Protein AF-A0A661JM48-F1 (afdb_monomer_lite)

Foldseek 3Di:
DPPPPPVVVVVVVVVVLVVVVVVLVVVCVVPPDDPVVNVVVVVVLLVVLVVVQLVQKDKDWDDDPWKIKIKIKTFAASQFKKWWLQQQWDADPVRDTDRDSQDWAWDDDPQEIETERAQDDQDPPDDDPDGRGGWTQIAGNRGMDIDMYMATFVGEHDHPRVQVVVCVVPPQWDKGQADKDWHQKYKYKIKMAGQDPQKDWDQPDPVRRRTTDIPPVVVSVVRIDIRMDMGGDPDITIYRYIDTDHDD

Secondary structure (DSSP, 8-state):
---SSHHHHHHHHHHHHHHHHHHHHHHHHH-TT-HHHHHHHHHHHHHHHHHHHHHTEEEEEEE-SSEEEEEEEEE--SSSEEEEEEE--EE-TTS-EE--TT--EEEEETTEEEEEES-PPPPTT---SS----EEEEE-TT-EEEEEEEEESSEEP--HHHHHHHHHHSTT-EEEEEEEEEEEEEEEEEEEEEE-TT-EEEES-SS-TT-EEEESHHHHHHH-EEEEEEEEEEEEEEEEEEEEE---

pLDDT: mean 88.27, std 15.9, range [45.22, 98.69]

Structure (mmCIF, N/CA/C/O backbone):
data_AF-A0A661JM48-F1
#
_entry.id   AF-A0A661JM48-F1
#
loop_
_atom_site.group_PDB
_atom_site.id
_atom_site.type_symbol
_atom_site.label_atom_id
_atom_site.label_alt_id
_atom_site.label_comp_id
_atom_site.label_asym_id
_atom_site.label_entity_id
_atom_site.label_seq_id
_atom_site.pdbx_PDB_ins_code
_atom_site.Cartn_x
_atom_site.Cartn_y
_atom_site.Cartn_z
_atom_site.occupancy
_atom_site.B_iso_or_equiv
_atom_site.auth_seq_id
_atom_site.auth_comp_id
_atom_site.auth_asym_id
_atom_site.auth_atom_id
_atom_site.pdbx_PDB_model_num
ATOM 1 N N . MET A 1 1 ? -18.950 36.099 16.124 1.00 46.19 1 MET A N 1
ATOM 2 C CA . MET A 1 1 ? -19.598 35.109 17.016 1.00 46.19 1 MET A CA 1
ATOM 3 C C . MET A 1 1 ? -20.415 34.142 16.162 1.00 46.19 1 MET A C 1
ATOM 5 O O . MET A 1 1 ? -21.506 34.500 15.761 1.00 46.19 1 MET A O 1
ATOM 9 N N . GLN A 1 2 ? -19.876 32.967 15.810 1.00 47.22 2 GLN A N 1
ATOM 10 C CA . GLN A 1 2 ? -20.584 31.930 15.028 1.00 47.22 2 GLN A CA 1
ATOM 11 C C . GLN A 1 2 ? -19.907 30.551 15.233 1.00 47.22 2 GLN A C 1
ATOM 13 O O . GLN A 1 2 ? -19.456 29.906 14.300 1.00 47.22 2 GLN A O 1
ATOM 18 N N . LYS A 1 3 ? -19.751 30.113 16.493 1.00 46.97 3 LYS A N 1
ATOM 19 C CA . LYS A 1 3 ? -19.161 28.796 16.851 1.00 46.97 3 LYS A CA 1
ATOM 20 C C . LYS A 1 3 ? -20.134 27.864 17.602 1.00 46.97 3 LYS A C 1
ATOM 22 O O . LYS A 1 3 ? -19.709 26.880 18.195 1.00 46.97 3 LYS A O 1
ATOM 27 N N . GLY A 1 4 ? -21.434 28.177 17.611 1.00 47.72 4 GLY A N 1
ATOM 28 C CA . GLY A 1 4 ? -22.423 27.503 18.469 1.00 47.72 4 GLY A CA 1
ATOM 29 C C . GLY A 1 4 ? -23.236 26.370 17.829 1.00 47.72 4 GLY A C 1
ATOM 30 O O . GLY A 1 4 ? -23.763 25.533 18.552 1.00 47.72 4 GLY A O 1
ATOM 31 N N . THR A 1 5 ? -23.350 26.307 16.501 1.00 48.69 5 THR A N 1
ATOM 32 C CA . THR A 1 5 ? -24.332 25.431 15.827 1.00 48.69 5 THR A CA 1
ATOM 33 C C . THR A 1 5 ? -23.763 24.091 15.351 1.00 48.69 5 THR A C 1
ATOM 35 O O . THR A 1 5 ? -24.488 23.101 15.298 1.00 48.69 5 THR A O 1
ATOM 38 N N . GLU A 1 6 ? -22.459 24.009 15.093 1.00 45.22 6 GLU A N 1
ATOM 39 C CA . GLU A 1 6 ? -21.832 22.815 14.505 1.00 45.22 6 GLU A CA 1
ATOM 40 C C . GLU A 1 6 ? -21.700 21.644 15.502 1.00 45.22 6 GLU A C 1
ATOM 42 O O . GLU A 1 6 ? -21.885 20.481 15.143 1.00 45.22 6 GLU A O 1
ATOM 47 N N . LYS A 1 7 ? -21.502 21.938 16.798 1.00 49.88 7 LYS A N 1
ATOM 48 C CA . LYS A 1 7 ? -21.455 20.909 17.857 1.00 49.88 7 LYS A CA 1
ATOM 49 C C . LYS A 1 7 ? -22.802 20.218 18.097 1.00 49.88 7 LYS A C 1
ATOM 51 O O . LYS A 1 7 ? -22.819 19.082 18.566 1.00 49.88 7 LYS A O 1
ATOM 56 N N . SER A 1 8 ? -23.917 20.877 17.777 1.00 49.72 8 SER A N 1
ATOM 57 C CA . SER A 1 8 ? -25.257 20.317 17.980 1.00 49.72 8 SER A CA 1
ATOM 58 C C . SER A 1 8 ? -25.577 19.254 16.923 1.00 49.72 8 SER A C 1
ATOM 60 O O . SER A 1 8 ? -25.977 18.144 17.265 1.00 49.72 8 SER A O 1
ATOM 62 N N . ALA A 1 9 ? -25.282 19.526 15.647 1.00 46.88 9 ALA A N 1
ATOM 63 C CA . ALA A 1 9 ? -25.556 18.596 14.549 1.00 46.88 9 ALA A CA 1
ATOM 64 C C . ALA A 1 9 ? -24.776 17.271 14.668 1.00 46.88 9 ALA A C 1
ATOM 66 O O . ALA A 1 9 ? -25.332 16.201 14.428 1.00 46.88 9 ALA A O 1
ATOM 67 N N . ILE A 1 10 ? -23.514 17.320 15.115 1.00 49.59 10 ILE A N 1
ATOM 68 C CA . ILE A 1 10 ? -22.693 16.116 15.335 1.00 49.59 10 ILE A CA 1
ATOM 69 C C . ILE A 1 10 ? -23.248 15.267 16.490 1.00 49.59 10 ILE A C 1
ATOM 71 O O . ILE A 1 10 ? -23.229 14.038 16.415 1.00 49.59 10 ILE A O 1
ATOM 75 N N . ARG A 1 11 ? -23.787 15.901 17.541 1.00 48.25 11 ARG A N 1
ATOM 76 C CA . ARG A 1 11 ? -24.400 15.192 18.673 1.00 48.25 11 ARG A CA 1
ATOM 77 C C . ARG A 1 11 ? -25.683 14.468 18.256 1.00 48.25 11 ARG A C 1
ATOM 79 O O . ARG A 1 11 ? -25.804 13.277 18.525 1.00 48.25 11 ARG A O 1
ATOM 86 N N . TYR A 1 12 ? -26.563 15.142 17.512 1.00 47.75 12 TYR A N 1
ATOM 87 C CA . TYR A 1 12 ? -27.780 14.527 16.965 1.00 47.75 12 TYR A CA 1
ATOM 88 C C . TYR A 1 12 ? -27.470 13.377 15.999 1.00 47.75 12 TYR A C 1
ATOM 90 O O . TYR A 1 12 ? -28.167 12.363 15.994 1.00 47.75 12 TYR A O 1
ATOM 98 N N . PHE A 1 13 ? -26.395 13.483 15.214 1.00 50.62 13 PHE A N 1
ATOM 99 C CA . PHE A 1 13 ? -25.986 12.410 14.309 1.00 50.62 13 PHE A CA 1
ATOM 100 C C . PHE A 1 13 ? -25.447 11.180 15.064 1.00 50.62 13 PHE A C 1
ATOM 102 O O . PHE A 1 13 ? -25.814 10.054 14.726 1.00 50.62 13 PHE A O 1
ATOM 109 N N . LYS A 1 14 ? -24.658 11.377 16.135 1.00 47.09 14 LYS A N 1
ATOM 110 C CA . LYS A 1 14 ? -24.204 10.283 17.018 1.00 47.09 14 LYS A CA 1
ATOM 111 C C . LYS A 1 14 ? -25.365 9.591 17.736 1.00 47.09 14 LYS A C 1
ATOM 113 O O . LYS A 1 14 ? -25.374 8.364 17.824 1.00 47.09 14 LYS A O 1
ATOM 118 N N . GLU A 1 15 ? -26.355 10.348 18.205 1.00 50.53 15 GLU A N 1
ATOM 119 C CA . GLU A 1 15 ? -27.554 9.787 18.846 1.00 50.53 15 GLU A CA 1
ATOM 120 C C . GLU A 1 15 ? -28.429 9.025 17.843 1.00 50.53 15 GLU A C 1
ATOM 122 O O . GLU A 1 15 ? -28.883 7.925 18.142 1.00 50.53 15 GLU A O 1
ATOM 127 N N . THR A 1 16 ? -28.579 9.527 16.614 1.00 54.00 16 THR A N 1
ATOM 128 C CA . THR A 1 16 ? -29.364 8.844 15.572 1.00 54.00 16 THR A CA 1
ATOM 129 C C . THR A 1 16 ? -28.700 7.540 15.129 1.00 54.00 16 THR A C 1
ATOM 131 O O . THR A 1 16 ? -29.375 6.521 15.004 1.00 54.00 16 THR A O 1
ATOM 134 N N . ILE A 1 17 ? -27.373 7.525 14.946 1.00 56.09 17 ILE A N 1
ATOM 135 C CA . ILE A 1 17 ? -26.640 6.287 14.641 1.00 56.09 17 ILE A CA 1
ATOM 136 C C . ILE A 1 17 ? -26.732 5.311 15.812 1.00 56.09 17 ILE A C 1
ATOM 138 O O . ILE A 1 17 ? -26.989 4.133 15.582 1.00 56.09 17 ILE A O 1
ATOM 142 N N . SER A 1 18 ? -26.602 5.785 17.053 1.00 55.62 18 SER A N 1
ATOM 143 C CA . SER A 1 18 ? -26.737 4.926 18.235 1.00 55.62 18 SER A CA 1
ATOM 144 C C . SER A 1 18 ? -28.131 4.303 18.317 1.00 55.62 18 SER A C 1
ATOM 146 O O . SER A 1 18 ? -28.240 3.104 18.542 1.00 55.62 18 SER A O 1
ATOM 148 N N . ILE A 1 19 ? -29.195 5.067 18.047 1.00 56.38 19 ILE A N 1
ATOM 149 C CA . ILE A 1 19 ? -30.574 4.556 18.018 1.00 56.38 19 ILE A CA 1
ATOM 150 C C . ILE A 1 19 ? -30.753 3.525 16.903 1.00 56.38 19 ILE A C 1
ATOM 152 O O . ILE A 1 19 ? -31.357 2.482 17.133 1.00 56.38 19 ILE A O 1
ATOM 156 N N . VAL A 1 20 ? -30.193 3.763 15.715 1.00 58.03 20 VAL A N 1
ATOM 157 C CA . VAL A 1 20 ? -30.259 2.803 14.604 1.00 58.03 20 VAL A CA 1
ATOM 158 C C . VAL A 1 20 ? -29.495 1.521 14.949 1.00 58.03 20 VAL A C 1
ATOM 160 O O . VAL A 1 20 ? -30.024 0.429 14.760 1.00 58.03 20 VAL A O 1
ATOM 163 N N . VAL A 1 21 ? -28.292 1.624 15.517 1.00 59.47 21 VAL A N 1
ATOM 164 C CA . VAL A 1 21 ? -27.481 0.467 15.931 1.00 59.47 21 VAL A CA 1
ATOM 165 C C . VAL A 1 21 ? -28.169 -0.321 17.049 1.00 59.47 21 VAL A C 1
ATOM 167 O O . VAL A 1 21 ? -28.250 -1.544 16.959 1.00 59.47 21 VAL A O 1
ATOM 170 N N . ILE A 1 22 ? -28.743 0.356 18.049 1.00 62.22 22 ILE A N 1
ATOM 171 C CA . ILE A 1 22 ? -29.513 -0.276 19.133 1.00 62.22 22 ILE A CA 1
ATOM 172 C C . ILE A 1 22 ? -30.772 -0.954 18.578 1.00 62.22 22 ILE A C 1
ATOM 174 O O . ILE A 1 22 ? -31.073 -2.082 18.960 1.00 62.22 22 ILE A O 1
ATOM 178 N N . PHE A 1 23 ? -31.482 -0.325 17.639 1.00 61.31 23 PHE A N 1
ATOM 179 C CA . PHE A 1 23 ? -32.681 -0.899 17.021 1.00 61.31 23 PHE A CA 1
ATOM 180 C C . PHE A 1 23 ? -32.359 -2.155 16.197 1.00 61.31 23 PHE A C 1
ATOM 182 O O . PHE A 1 23 ? -33.084 -3.146 16.264 1.00 61.31 23 PHE A O 1
ATOM 189 N N . PHE A 1 24 ? -31.235 -2.166 15.474 1.00 59.22 24 PHE A N 1
ATOM 190 C CA . PHE A 1 24 ? -30.779 -3.354 14.747 1.00 59.22 24 PHE A CA 1
ATOM 191 C C . PHE A 1 24 ? -30.234 -4.450 15.672 1.00 59.22 24 PHE A C 1
ATOM 193 O O . PHE A 1 24 ? -30.490 -5.622 15.408 1.00 59.22 24 PHE A O 1
ATOM 200 N N . ALA A 1 25 ? -29.553 -4.103 16.767 1.00 57.94 25 ALA A N 1
ATOM 201 C CA . ALA A 1 25 ? -29.131 -5.068 17.786 1.00 57.94 25 ALA A CA 1
ATOM 202 C C . ALA A 1 25 ? -30.336 -5.702 18.507 1.00 57.94 25 ALA A C 1
ATOM 204 O O . ALA A 1 25 ? -30.349 -6.906 18.759 1.00 57.94 25 ALA A O 1
ATOM 205 N N . PHE A 1 26 ? -31.384 -4.916 18.769 1.00 60.22 26 PHE A N 1
ATOM 206 C CA . PHE A 1 26 ? -32.649 -5.408 19.312 1.00 60.22 26 PHE A CA 1
ATOM 207 C C . PHE A 1 26 ? -33.349 -6.358 18.331 1.00 60.22 26 PHE A C 1
ATOM 209 O O . PHE A 1 26 ? -33.726 -7.463 18.711 1.00 60.22 26 PHE A O 1
ATOM 216 N N . LEU A 1 27 ? -33.440 -5.993 17.048 1.00 54.47 27 LEU A N 1
ATOM 217 C CA . LEU A 1 27 ? -33.990 -6.873 16.008 1.00 54.47 27 LEU A CA 1
ATOM 218 C C . LEU A 1 27 ? -33.169 -8.159 15.814 1.00 54.47 27 LEU A C 1
ATOM 220 O O . LEU A 1 27 ? -33.747 -9.207 15.527 1.00 54.47 27 LEU A O 1
ATOM 224 N N . ALA A 1 28 ? -31.849 -8.102 16.005 1.00 51.56 28 ALA A N 1
ATOM 225 C CA . ALA A 1 28 ? -30.969 -9.265 15.926 1.00 51.56 28 ALA A CA 1
ATOM 226 C C . ALA A 1 28 ? -31.233 -10.290 17.038 1.00 51.56 28 ALA A C 1
ATOM 228 O O . ALA A 1 28 ? -31.133 -11.492 16.803 1.00 51.56 28 ALA A O 1
ATOM 229 N N . ASN A 1 29 ? -31.630 -9.825 18.224 1.00 55.34 29 ASN A N 1
ATOM 230 C CA . ASN A 1 29 ? -31.960 -10.694 19.353 1.00 55.34 29 ASN A CA 1
ATOM 231 C C . ASN A 1 29 ? -33.344 -11.360 19.208 1.00 55.34 29 ASN A C 1
ATOM 233 O O . ASN A 1 29 ? -33.602 -12.399 19.807 1.00 55.34 29 ASN A O 1
ATOM 237 N N . VAL A 1 30 ? -34.233 -10.779 18.393 1.00 56.22 30 VAL A N 1
ATOM 238 C CA . VAL A 1 30 ? -35.609 -11.266 18.188 1.00 56.22 30 VAL A CA 1
ATOM 239 C C . VAL A 1 30 ? -35.706 -12.304 17.055 1.00 56.22 30 VAL A C 1
ATOM 241 O O . VAL A 1 30 ? -36.648 -13.088 17.030 1.00 56.22 30 VAL A O 1
ATOM 244 N N . ASN A 1 31 ? -34.728 -12.374 16.141 1.00 49.09 31 ASN A N 1
ATOM 245 C CA . ASN A 1 31 ? -34.788 -13.214 14.934 1.00 49.09 31 ASN A CA 1
ATOM 246 C C . ASN A 1 31 ? -33.565 -14.141 14.769 1.00 49.09 31 ASN A C 1
ATOM 248 O O . ASN A 1 31 ? -32.871 -14.120 13.751 1.00 49.09 31 ASN A O 1
ATOM 252 N N . ALA A 1 32 ? -33.331 -15.028 15.738 1.00 50.91 32 ALA A N 1
ATOM 253 C CA . ALA A 1 32 ? -32.248 -16.023 15.696 1.00 50.91 32 ALA A CA 1
ATOM 254 C C . ALA A 1 32 ? -32.397 -17.119 14.602 1.00 50.91 32 ALA A C 1
ATOM 256 O O . ALA A 1 32 ? -31.588 -18.040 14.544 1.00 50.91 32 ALA A O 1
ATOM 257 N N . GLY A 1 33 ? -33.409 -17.042 13.724 1.00 53.03 33 GLY A N 1
ATOM 258 C CA . GLY A 1 33 ? -33.743 -18.092 12.749 1.00 53.03 33 GLY A CA 1
ATOM 259 C C . GLY A 1 33 ? -33.310 -17.867 11.292 1.00 53.03 33 GLY A C 1
ATOM 260 O O . GLY A 1 33 ? -33.488 -18.771 10.482 1.00 53.03 33 GLY A O 1
ATOM 261 N N . SER A 1 34 ? -32.756 -16.706 10.908 1.00 55.28 34 SER A N 1
ATOM 262 C CA . SER A 1 34 ? -32.404 -16.437 9.494 1.00 55.28 34 SER A CA 1
ATOM 263 C C . SER A 1 34 ? -31.037 -15.761 9.326 1.00 55.28 34 SER A C 1
ATOM 265 O O . SER A 1 34 ? -30.930 -14.543 9.180 1.00 55.28 34 SER A O 1
ATOM 267 N N . GLY A 1 35 ? -29.963 -16.557 9.338 1.00 60.22 35 GLY A N 1
ATOM 268 C CA . GLY A 1 35 ? -28.581 -16.056 9.244 1.00 60.22 35 GLY A CA 1
ATOM 269 C C . GLY A 1 35 ? -28.278 -15.228 7.984 1.00 60.22 35 GLY A C 1
ATOM 270 O O . GLY A 1 35 ? -27.481 -14.298 8.027 1.00 60.22 35 GLY A O 1
ATOM 271 N N . THR A 1 36 ? -28.976 -15.469 6.871 1.00 70.94 36 THR A N 1
ATOM 272 C CA . THR A 1 36 ? -28.684 -14.819 5.579 1.00 70.94 36 THR A CA 1
ATOM 273 C C . THR A 1 36 ? -29.145 -13.361 5.482 1.00 70.94 36 THR A C 1
ATOM 275 O O . THR A 1 36 ? -28.500 -12.553 4.809 1.00 70.94 36 THR A O 1
ATOM 278 N N . LEU A 1 37 ? -30.243 -12.986 6.147 1.00 68.94 37 LEU A N 1
ATOM 279 C CA . LEU A 1 37 ? -30.748 -11.608 6.116 1.00 68.94 37 LEU A CA 1
ATOM 280 C C . LEU A 1 37 ? -29.948 -10.701 7.063 1.00 68.94 37 LEU A C 1
ATOM 282 O O . LEU A 1 37 ? -29.672 -9.542 6.743 1.00 68.94 37 LEU A O 1
ATOM 286 N N . MET A 1 38 ? -29.536 -11.250 8.207 1.00 66.94 38 MET A N 1
ATOM 287 C CA . MET A 1 38 ? -28.796 -10.525 9.236 1.00 66.94 38 MET A CA 1
ATOM 288 C C . MET A 1 38 ? -27.384 -10.155 8.772 1.00 66.94 38 MET A C 1
ATOM 290 O O . MET A 1 38 ? -26.989 -8.992 8.880 1.00 66.94 38 MET A O 1
ATOM 294 N N . ASP A 1 39 ? -26.677 -11.090 8.134 1.00 73.19 39 ASP A N 1
ATOM 295 C CA . ASP A 1 39 ? -25.354 -10.836 7.553 1.00 73.19 39 ASP A CA 1
ATOM 296 C C . ASP A 1 39 ? -25.387 -9.723 6.500 1.00 73.19 39 ASP A C 1
ATOM 298 O O . ASP A 1 39 ? -24.498 -8.867 6.444 1.00 73.19 39 ASP A O 1
ATOM 302 N N . LYS A 1 40 ? -26.454 -9.666 5.692 1.00 73.62 40 LYS A N 1
ATOM 303 C CA . LYS A 1 40 ? -26.633 -8.621 4.677 1.00 73.62 40 LYS A CA 1
ATOM 304 C C . LYS A 1 40 ? -26.795 -7.234 5.305 1.00 73.62 40 LYS A C 1
ATOM 306 O O . LYS A 1 40 ? -26.224 -6.265 4.797 1.00 73.62 40 LYS A O 1
ATOM 311 N N . HIS A 1 41 ? -27.545 -7.120 6.402 1.00 73.62 41 HIS A N 1
ATOM 312 C CA . HIS A 1 41 ? -27.718 -5.853 7.117 1.00 73.62 41 HIS A CA 1
ATOM 313 C C . HIS A 1 41 ? -26.442 -5.417 7.840 1.00 73.62 41 HIS A C 1
ATOM 315 O O . HIS A 1 41 ? -26.042 -4.262 7.691 1.00 73.62 41 HIS A O 1
ATOM 321 N N . ILE A 1 42 ? -25.749 -6.335 8.520 1.00 72.75 42 ILE A N 1
ATOM 322 C CA . ILE A 1 42 ? -24.455 -6.054 9.163 1.00 72.75 42 ILE A CA 1
ATOM 323 C C . ILE A 1 42 ? -23.442 -5.565 8.123 1.00 72.75 42 ILE A C 1
ATOM 325 O O . ILE A 1 42 ? -22.792 -4.537 8.322 1.00 72.75 42 ILE A O 1
ATOM 329 N N . LYS A 1 43 ? -23.356 -6.233 6.966 1.00 74.50 43 LYS A N 1
ATOM 330 C CA . LYS A 1 43 ? -22.484 -5.817 5.858 1.00 74.50 43 LYS A CA 1
ATOM 331 C C . LYS A 1 43 ? -22.836 -4.418 5.342 1.00 74.50 43 LYS A C 1
ATOM 333 O O . LYS A 1 43 ? -21.937 -3.628 5.059 1.00 74.50 43 LYS A O 1
ATOM 338 N N . ARG A 1 44 ? -24.128 -4.080 5.256 1.00 75.69 44 ARG A N 1
ATOM 339 C CA . ARG A 1 44 ? -24.595 -2.751 4.824 1.00 75.69 44 ARG A CA 1
ATOM 340 C C . ARG A 1 44 ? -24.247 -1.652 5.831 1.00 75.69 44 ARG A C 1
ATOM 342 O O . ARG A 1 44 ? -23.790 -0.592 5.410 1.00 75.69 44 ARG A O 1
ATOM 349 N N . ILE A 1 45 ? -24.434 -1.898 7.129 1.00 73.62 45 ILE A N 1
ATOM 350 C CA . ILE A 1 45 ? -24.093 -0.944 8.199 1.00 73.62 45 ILE A CA 1
ATOM 351 C C . ILE A 1 45 ? -22.581 -0.719 8.242 1.00 73.62 45 ILE A C 1
ATOM 353 O O . ILE A 1 45 ? -22.140 0.427 8.201 1.00 73.62 45 ILE A O 1
ATOM 357 N N . ARG A 1 46 ? -21.780 -1.792 8.207 1.00 71.31 46 ARG A N 1
ATOM 358 C CA . ARG A 1 46 ? -20.313 -1.693 8.108 1.00 71.31 46 ARG A CA 1
ATOM 359 C C . ARG A 1 46 ? -19.884 -0.882 6.886 1.00 71.31 46 ARG A C 1
ATOM 361 O O . ARG A 1 46 ? -19.051 0.008 7.003 1.00 71.31 46 ARG A O 1
ATOM 368 N N . GLY A 1 47 ? -20.512 -1.115 5.734 1.00 73.56 47 GLY A N 1
ATOM 369 C CA . GLY A 1 47 ? -20.264 -0.322 4.529 1.00 73.56 47 GLY A CA 1
ATOM 370 C C . GLY A 1 47 ? -20.566 1.173 4.700 1.00 73.56 47 GLY A C 1
ATOM 371 O O . GLY A 1 47 ? -19.856 2.001 4.140 1.00 73.56 47 GLY A O 1
ATOM 372 N N . LEU A 1 48 ? -21.588 1.544 5.480 1.00 75.06 48 LEU A N 1
ATOM 373 C CA . LEU A 1 48 ? -21.897 2.948 5.781 1.00 75.06 48 LEU A CA 1
ATOM 374 C C . LEU A 1 48 ? -20.882 3.574 6.742 1.00 75.06 48 LEU A C 1
ATOM 376 O O . LEU A 1 48 ? -20.465 4.705 6.510 1.00 75.06 48 LEU A O 1
ATOM 380 N N . ILE A 1 49 ? -20.461 2.844 7.776 1.00 73.75 49 ILE A N 1
ATOM 381 C CA . ILE A 1 49 ? -19.441 3.302 8.731 1.00 73.75 49 ILE A CA 1
ATOM 382 C C . ILE A 1 49 ? -18.114 3.550 8.007 1.00 73.75 49 ILE A C 1
ATOM 384 O O . ILE A 1 49 ? -17.493 4.595 8.181 1.00 73.75 49 ILE A O 1
ATOM 388 N N . MET A 1 50 ? -17.716 2.659 7.100 1.00 77.62 50 MET A N 1
ATOM 389 C CA . MET A 1 50 ? -16.458 2.822 6.365 1.00 77.62 50 MET A CA 1
ATOM 390 C C . MET A 1 50 ? -16.484 3.976 5.355 1.00 77.62 50 MET A C 1
ATOM 392 O O . MET A 1 50 ? -15.449 4.593 5.109 1.00 77.62 50 MET A O 1
ATOM 396 N N . LYS A 1 51 ? -17.663 4.363 4.848 1.00 77.75 51 LYS A N 1
ATOM 397 C CA . LYS A 1 51 ? -17.817 5.603 4.066 1.00 77.75 51 LYS A CA 1
ATOM 398 C C . LYS A 1 51 ? -17.533 6.866 4.882 1.00 77.75 51 LYS A C 1
ATOM 400 O O . LYS A 1 51 ? -17.246 7.904 4.290 1.00 77.75 51 LYS A O 1
ATOM 405 N N . ILE A 1 52 ? -17.637 6.816 6.213 1.00 75.44 52 ILE A N 1
ATOM 406 C CA . ILE A 1 52 ? -17.244 7.940 7.075 1.00 75.44 52 ILE A CA 1
ATOM 407 C C . ILE A 1 52 ? -15.722 8.092 7.034 1.00 75.44 52 ILE A C 1
ATOM 409 O O . ILE A 1 52 ? -15.241 9.187 6.762 1.00 75.44 52 ILE A O 1
ATOM 413 N N . VAL A 1 53 ? -14.979 6.989 7.181 1.00 76.06 53 VAL A N 1
ATOM 414 C CA . VAL A 1 53 ? -13.507 6.992 7.087 1.00 76.06 53 VAL A CA 1
ATOM 415 C C . VAL A 1 53 ? -13.036 7.494 5.725 1.00 76.06 53 VAL A C 1
ATOM 417 O O . VAL A 1 53 ? -12.095 8.272 5.646 1.00 76.06 53 VAL A O 1
ATOM 420 N N . GLU A 1 54 ? -13.716 7.111 4.643 1.00 80.00 54 GLU A N 1
ATOM 421 C CA . GLU A 1 54 ? -13.390 7.582 3.292 1.00 80.00 54 GLU A CA 1
ATOM 422 C C . GLU A 1 54 ? -13.535 9.105 3.131 1.00 80.00 54 GLU A C 1
ATOM 424 O O . GLU A 1 54 ? -12.736 9.737 2.436 1.00 80.00 54 GLU A O 1
ATOM 429 N N . LYS A 1 55 ? -14.526 9.715 3.792 1.00 81.06 55 LYS A N 1
ATOM 430 C CA . LYS A 1 55 ? -14.692 11.178 3.809 1.00 81.06 55 LYS A CA 1
ATOM 431 C C . LYS A 1 55 ? -13.624 11.875 4.643 1.00 81.06 55 LYS A C 1
ATOM 433 O O . LYS A 1 55 ? -13.202 12.969 4.287 1.00 81.06 55 LYS A O 1
ATOM 438 N N . ASP A 1 56 ? -13.204 11.227 5.720 1.00 91.19 56 ASP A N 1
ATOM 439 C CA . ASP A 1 56 ? -12.208 11.709 6.674 1.00 91.19 56 ASP A CA 1
ATOM 440 C C . ASP A 1 56 ? -10.765 11.291 6.290 1.00 91.19 56 ASP A C 1
ATOM 442 O O . ASP A 1 56 ? -9.837 11.418 7.094 1.00 91.19 56 ASP A O 1
ATOM 446 N N . PHE A 1 57 ? -10.571 10.820 5.049 1.00 96.69 57 PHE A N 1
ATOM 447 C CA . PHE A 1 57 ? -9.273 10.527 4.445 1.00 96.69 57 PHE A CA 1
ATOM 448 C C . PHE A 1 57 ? -8.782 11.701 3.594 1.00 96.69 57 PHE A C 1
ATOM 450 O O . PHE A 1 57 ? -9.289 11.979 2.497 1.00 96.69 57 PHE A O 1
ATOM 457 N N . GLU A 1 58 ? -7.740 12.362 4.084 1.00 97.94 58 GLU A N 1
ATOM 458 C CA . GLU A 1 58 ? -7.045 13.434 3.381 1.00 97.94 58 GLU A CA 1
ATOM 459 C C . GLU A 1 58 ? -5.715 12.900 2.846 1.00 97.94 58 GLU A C 1
ATOM 461 O O . GLU A 1 58 ? -4.977 12.2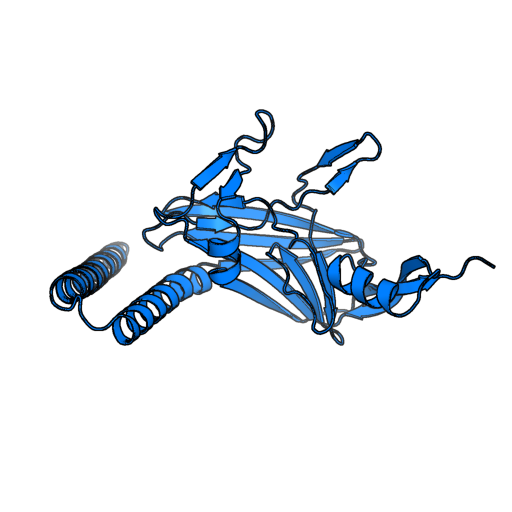19 3.551 1.00 97.94 58 GLU A O 1
ATOM 466 N N . CYS A 1 59 ? -5.386 13.203 1.591 1.00 98.38 59 CYS A N 1
ATOM 467 C CA . CYS A 1 59 ? -4.120 12.797 0.991 1.00 98.38 59 CYS A CA 1
ATOM 468 C C . CYS A 1 59 ? -3.626 13.889 0.046 1.00 98.38 59 CYS A C 1
ATOM 470 O O . CYS A 1 59 ? -4.415 14.506 -0.675 1.00 98.38 59 CYS A O 1
ATOM 472 N N . ARG A 1 60 ? -2.319 14.137 0.068 1.00 98.38 60 ARG A N 1
ATOM 473 C CA . ARG A 1 60 ? -1.629 15.090 -0.797 1.00 98.38 60 ARG A CA 1
ATOM 474 C C . ARG A 1 60 ? -0.376 14.443 -1.352 1.00 98.38 60 ARG A C 1
ATOM 476 O O . ARG A 1 60 ? 0.318 13.700 -0.658 1.00 98.38 60 ARG A O 1
ATOM 483 N N . VAL A 1 61 ? -0.077 14.781 -2.595 1.00 98.38 61 VAL A N 1
ATOM 484 C CA . VAL A 1 61 ? 1.098 14.302 -3.310 1.00 98.38 61 VAL A CA 1
ATOM 485 C C . VAL A 1 61 ? 1.921 15.504 -3.744 1.00 98.38 61 VAL A C 1
ATOM 487 O O . VAL A 1 61 ? 1.377 16.475 -4.267 1.00 98.38 61 VAL A O 1
ATOM 490 N N . LYS A 1 62 ? 3.231 15.438 -3.521 1.00 98.31 62 LYS A N 1
ATOM 491 C CA . LYS A 1 62 ? 4.197 16.425 -3.998 1.00 98.31 62 LYS A CA 1
ATOM 492 C C . LYS A 1 62 ? 5.286 15.704 -4.777 1.00 98.31 62 LYS A C 1
ATOM 494 O O . LYS A 1 62 ? 5.897 14.773 -4.261 1.00 98.31 62 LYS A O 1
ATOM 499 N N . ILE A 1 63 ? 5.537 16.146 -6.002 1.00 97.44 63 ILE A N 1
ATOM 500 C CA . ILE A 1 63 ? 6.653 15.653 -6.811 1.00 97.44 63 ILE A CA 1
ATOM 50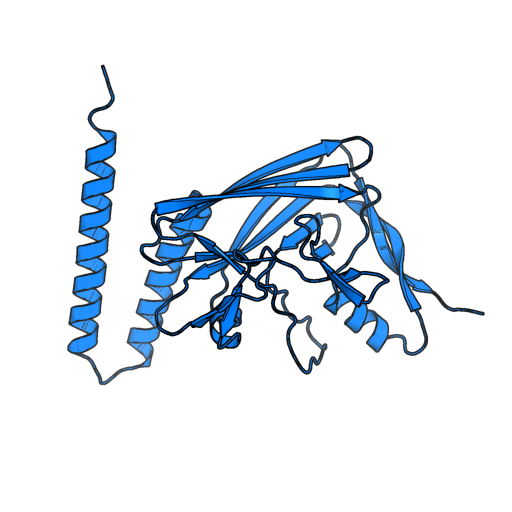1 C C . ILE A 1 63 ? 7.807 16.638 -6.695 1.00 97.44 63 ILE A C 1
ATOM 503 O O . ILE A 1 63 ? 7.637 17.842 -6.884 1.00 97.44 63 ILE A O 1
ATOM 507 N N . GLU A 1 64 ? 8.981 16.111 -6.383 1.00 96.31 64 GLU A N 1
ATOM 508 C CA . GLU A 1 64 ? 10.253 16.823 -6.389 1.00 96.31 64 GLU A CA 1
ATOM 509 C C . GLU A 1 64 ? 11.187 16.184 -7.429 1.00 96.31 64 GLU A C 1
ATOM 511 O O . GLU A 1 64 ? 10.847 15.178 -8.052 1.00 96.31 64 GLU A O 1
ATOM 516 N N . ALA A 1 65 ? 12.362 16.777 -7.661 1.00 93.06 65 ALA A N 1
ATOM 517 C CA . ALA A 1 65 ? 13.247 16.364 -8.756 1.00 93.06 65 ALA A CA 1
ATOM 518 C C . ALA A 1 65 ? 13.666 14.881 -8.692 1.00 93.06 65 ALA A C 1
ATOM 520 O O . ALA A 1 65 ? 13.808 14.241 -9.731 1.00 93.06 65 ALA A O 1
ATOM 521 N N . SER A 1 66 ? 13.856 14.341 -7.486 1.00 96.62 66 SER A N 1
ATOM 522 C CA . SER A 1 66 ? 14.357 12.980 -7.255 1.00 96.62 66 SER A CA 1
ATOM 523 C C . SER A 1 66 ? 13.397 12.081 -6.483 1.00 96.62 66 SER A C 1
ATOM 525 O O . SER A 1 66 ? 13.727 10.923 -6.234 1.00 96.62 66 SER A O 1
ATOM 527 N N . GLU A 1 67 ? 12.241 12.585 -6.052 1.00 97.75 67 GLU A N 1
ATOM 528 C CA . GLU A 1 67 ? 11.322 11.815 -5.217 1.00 97.75 67 GLU A CA 1
ATOM 529 C C . GLU A 1 67 ? 9.865 12.267 -5.334 1.00 97.75 67 GLU A C 1
ATOM 531 O O . GLU A 1 67 ? 9.544 13.426 -5.597 1.00 97.75 67 GLU A O 1
ATOM 536 N N . LEU A 1 68 ? 8.979 11.311 -5.094 1.00 97.94 68 LEU A N 1
ATOM 537 C CA . LEU A 1 68 ? 7.554 11.483 -4.891 1.00 97.94 68 LEU A CA 1
ATOM 538 C C . LEU A 1 68 ? 7.276 11.445 -3.386 1.00 97.94 68 LEU A C 1
ATOM 540 O O . LEU A 1 68 ? 7.521 10.420 -2.753 1.00 97.94 68 LEU A O 1
ATOM 544 N N . LYS A 1 69 ? 6.729 12.520 -2.820 1.00 98.56 69 LYS A N 1
ATOM 545 C CA . LYS A 1 69 ? 6.303 12.594 -1.416 1.00 98.56 69 LYS A CA 1
ATOM 546 C C . LYS A 1 69 ? 4.794 12.457 -1.304 1.00 98.56 69 LYS A C 1
ATOM 548 O O . LYS A 1 69 ? 4.048 13.157 -1.993 1.00 98.56 69 LYS A O 1
ATOM 553 N N . VAL A 1 70 ? 4.350 11.600 -0.396 1.00 98.62 70 VAL A N 1
ATOM 554 C CA . VAL A 1 70 ? 2.940 11.402 -0.062 1.00 98.62 70 VAL A CA 1
ATOM 555 C C . VAL A 1 70 ? 2.735 11.770 1.397 1.00 98.62 70 VAL A C 1
ATOM 557 O O . VAL A 1 70 ? 3.477 11.320 2.265 1.00 98.62 70 VAL A O 1
ATOM 560 N N . PHE A 1 71 ? 1.710 12.574 1.655 1.00 98.62 71 PHE A N 1
ATOM 561 C CA . PHE A 1 71 ? 1.248 12.926 2.993 1.00 98.62 71 PHE A CA 1
ATOM 562 C C . PHE A 1 71 ? -0.209 12.518 3.096 1.00 98.62 71 PHE A C 1
ATOM 564 O O . PHE A 1 71 ? -0.998 12.848 2.204 1.00 98.62 71 PHE A O 1
ATOM 571 N N . TYR A 1 72 ? -0.585 11.818 4.157 1.00 98.62 72 TYR A N 1
ATOM 572 C CA . TYR A 1 72 ? -1.985 11.493 4.375 1.00 98.62 72 TYR A CA 1
ATOM 573 C C . TYR A 1 72 ? -2.377 11.541 5.846 1.00 98.62 72 TYR A C 1
ATOM 575 O O . TYR A 1 72 ? -1.561 11.328 6.744 1.00 98.62 72 TYR A O 1
ATOM 583 N N . THR A 1 73 ? -3.663 11.801 6.050 1.00 98.56 73 THR A N 1
ATOM 584 C CA . THR A 1 73 ? -4.314 11.882 7.351 1.00 98.56 73 THR A CA 1
ATOM 585 C C . THR A 1 73 ? -5.560 11.008 7.331 1.00 98.56 73 THR A C 1
ATOM 587 O O . THR A 1 73 ? -6.345 11.056 6.379 1.00 98.56 73 THR A O 1
ATOM 590 N N . ILE A 1 74 ? -5.748 10.214 8.381 1.00 98.06 74 ILE A N 1
ATOM 591 C CA . ILE A 1 74 ? -6.953 9.411 8.607 1.00 98.06 74 ILE A CA 1
ATOM 592 C C . ILE A 1 74 ? -7.508 9.790 9.974 1.00 98.06 74 ILE A C 1
ATOM 594 O O . ILE A 1 74 ? -6.830 9.614 10.986 1.00 98.06 74 ILE A O 1
ATOM 598 N N . LYS A 1 75 ? -8.748 10.283 10.014 1.00 97.50 75 LYS A N 1
ATOM 599 C CA . LYS A 1 75 ? -9.474 10.510 11.273 1.00 97.50 75 LYS A CA 1
ATOM 600 C C . LYS A 1 75 ? -10.417 9.339 11.518 1.00 97.50 75 LYS A C 1
ATOM 602 O O . LYS A 1 75 ? -11.254 9.025 10.671 1.00 97.50 75 LYS A O 1
ATOM 607 N N . ASN A 1 76 ? -10.295 8.696 12.674 1.00 95.81 76 ASN A N 1
ATOM 608 C CA . ASN A 1 76 ? -11.196 7.622 13.058 1.00 95.81 76 ASN A CA 1
ATOM 609 C C . ASN A 1 76 ? -12.423 8.196 13.774 1.00 95.81 76 ASN A C 1
ATOM 611 O O . ASN A 1 76 ? -12.318 8.808 14.833 1.00 95.81 76 ASN A O 1
ATOM 615 N N . ARG A 1 77 ? -13.604 7.998 13.190 1.00 93.88 77 ARG A N 1
ATOM 616 C CA . ARG A 1 77 ? -14.900 8.352 13.797 1.00 93.88 77 ARG A CA 1
ATOM 617 C C . ARG A 1 77 ? -15.919 7.232 13.639 1.00 93.88 77 ARG A C 1
ATOM 619 O O . ARG A 1 77 ? -17.111 7.485 13.454 1.00 93.88 77 ARG A O 1
ATOM 626 N N . THR A 1 78 ? -15.427 6.002 13.589 1.00 88.81 78 THR A N 1
ATOM 627 C CA . THR A 1 78 ? -16.245 4.834 13.264 1.00 88.81 78 THR A CA 1
ATOM 628 C C . THR A 1 78 ? -17.005 4.283 14.461 1.00 88.81 78 THR A C 1
ATOM 630 O O . THR A 1 78 ? -17.997 3.588 14.255 1.00 88.81 78 THR A O 1
ATOM 633 N N . GLY A 1 79 ? -16.590 4.621 15.686 1.00 89.50 79 GLY A N 1
ATOM 634 C CA . GLY A 1 79 ? -17.056 3.983 16.916 1.00 89.50 79 GLY A CA 1
ATOM 635 C C . GLY A 1 79 ? -16.264 2.731 17.310 1.00 89.50 79 GLY A C 1
ATOM 636 O O . GLY A 1 79 ? -16.466 2.242 18.415 1.00 89.50 79 GLY A O 1
ATOM 637 N N . ASP A 1 80 ? -15.354 2.257 16.451 1.00 93.00 80 ASP A N 1
ATOM 638 C CA . ASP A 1 80 ? -14.427 1.149 16.706 1.00 93.00 80 ASP A CA 1
ATOM 639 C C . ASP A 1 80 ? -12.976 1.625 16.528 1.00 93.00 80 ASP A C 1
ATOM 641 O O . ASP A 1 80 ? -12.718 2.632 15.866 1.00 93.00 80 ASP A O 1
ATOM 645 N N . ASP A 1 81 ? -12.007 0.870 17.045 1.00 96.31 81 ASP A N 1
ATOM 646 C CA . ASP A 1 81 ? -10.594 1.080 16.718 1.00 96.31 81 ASP A CA 1
ATOM 647 C C . ASP A 1 81 ? -10.318 0.685 15.253 1.00 96.31 81 ASP A C 1
ATOM 649 O O . ASP A 1 81 ? -10.889 -0.272 14.723 1.00 96.31 81 ASP A O 1
ATOM 653 N N . LEU A 1 82 ? -9.418 1.404 14.580 1.00 97.50 82 LEU A N 1
ATOM 654 C CA . LEU A 1 82 ? -8.998 1.121 13.206 1.00 97.50 82 LEU A CA 1
ATOM 655 C C . LEU A 1 82 ? -7.562 0.604 13.170 1.00 97.50 82 LEU A C 1
ATOM 657 O O . LEU A 1 82 ? -6.659 1.211 13.735 1.00 97.50 82 LEU A O 1
ATOM 661 N N . GLY A 1 83 ? -7.335 -0.484 12.438 1.00 98.12 83 GLY A N 1
ATOM 662 C CA . GLY A 1 83 ? -6.007 -0.931 12.031 1.00 98.12 83 GLY A CA 1
ATOM 663 C C . GLY A 1 83 ? -5.684 -0.406 10.635 1.00 98.12 83 GLY A C 1
ATOM 664 O O . GLY A 1 83 ? -6.410 -0.711 9.688 1.00 98.12 83 GLY A O 1
ATOM 665 N N . ILE A 1 84 ? -4.606 0.363 10.498 1.00 98.50 84 ILE A N 1
ATOM 666 C CA . ILE A 1 84 ? -4.092 0.868 9.217 1.00 98.50 84 ILE A CA 1
ATOM 667 C C . ILE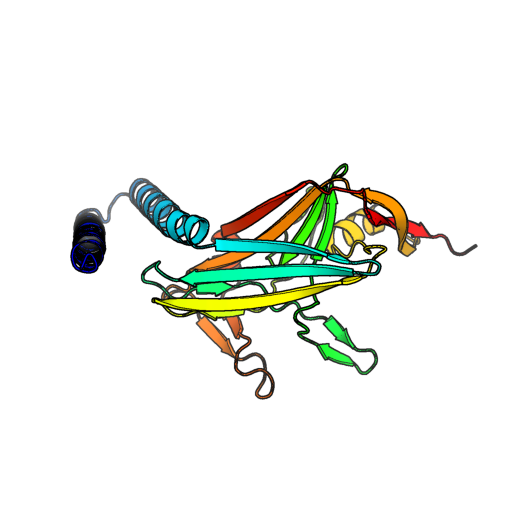 A 1 84 ? -2.959 -0.045 8.754 1.00 98.50 84 ILE A C 1
ATOM 669 O O . ILE A 1 84 ? -1.997 -0.223 9.482 1.00 98.50 84 ILE A O 1
ATOM 673 N N . PHE A 1 85 ? -3.023 -0.597 7.542 1.00 98.44 85 PHE A N 1
ATOM 674 C CA . PHE A 1 85 ? -2.000 -1.496 6.981 1.00 98.44 85 PHE A CA 1
ATOM 675 C C . PHE A 1 85 ? -0.788 -0.745 6.394 1.00 98.44 85 PHE A C 1
ATOM 677 O O . PHE A 1 85 ? -0.411 -0.953 5.238 1.00 98.44 85 PHE A O 1
ATOM 684 N N . ASN A 1 86 ? -0.179 0.153 7.171 1.00 98.31 86 ASN A N 1
ATOM 685 C CA . ASN A 1 86 ? 0.938 1.010 6.751 1.00 98.31 86 ASN A CA 1
ATOM 686 C C . ASN A 1 86 ? 2.331 0.469 7.104 1.00 98.31 86 ASN A C 1
ATOM 688 O O . ASN A 1 86 ? 3.320 0.976 6.568 1.00 98.31 86 ASN A O 1
ATOM 692 N N . CYS A 1 87 ? 2.430 -0.563 7.945 1.00 98.19 87 CYS A N 1
ATOM 693 C CA . CYS A 1 87 ? 3.704 -1.106 8.417 1.00 98.19 87 CYS A CA 1
ATOM 694 C C . CYS A 1 87 ? 4.131 -2.323 7.579 1.00 98.19 87 CYS A C 1
ATOM 696 O O . CYS A 1 87 ? 3.897 -3.479 7.945 1.00 98.19 87 CYS A O 1
ATOM 698 N N . ILE A 1 88 ? 4.767 -2.071 6.434 1.00 98.12 88 ILE A N 1
ATOM 699 C CA . ILE A 1 88 ? 5.310 -3.124 5.565 1.00 98.12 88 ILE A CA 1
ATOM 700 C C . ILE A 1 88 ? 6.716 -3.495 6.048 1.00 98.12 88 ILE A C 1
ATOM 702 O O . ILE A 1 88 ? 7.605 -2.646 6.104 1.00 98.12 88 ILE A O 1
ATOM 706 N N . ALA A 1 89 ? 6.916 -4.769 6.384 1.00 97.12 89 ALA A N 1
ATOM 707 C CA . ALA A 1 89 ? 8.220 -5.292 6.773 1.00 97.12 89 ALA A CA 1
ATOM 708 C C . ALA A 1 89 ? 9.126 -5.488 5.553 1.00 97.12 89 ALA A C 1
ATOM 710 O O . ALA A 1 89 ? 8.727 -6.104 4.563 1.00 97.12 89 ALA A O 1
ATOM 711 N N . THR A 1 90 ? 10.368 -5.032 5.664 1.00 96.00 90 THR A N 1
ATOM 712 C CA . THR A 1 90 ? 11.473 -5.412 4.778 1.00 96.00 90 THR A CA 1
ATOM 713 C C . THR A 1 90 ? 12.622 -5.971 5.608 1.00 96.00 90 THR A C 1
ATOM 715 O O . THR A 1 90 ? 12.709 -5.717 6.808 1.00 96.00 90 THR A O 1
ATOM 718 N N . THR A 1 91 ? 13.494 -6.766 4.994 1.00 95.56 91 THR A N 1
ATOM 719 C CA . THR A 1 91 ? 14.688 -7.303 5.657 1.00 95.56 91 THR A CA 1
ATOM 720 C C . THR A 1 91 ? 15.910 -6.530 5.175 1.00 95.56 91 THR A C 1
ATOM 722 O O . THR A 1 91 ? 16.137 -6.419 3.970 1.00 95.56 91 THR A O 1
ATOM 725 N N . ASN A 1 92 ? 16.677 -5.977 6.110 1.00 95.06 92 ASN A N 1
ATOM 726 C CA . ASN A 1 92 ? 17.957 -5.331 5.840 1.00 95.06 92 ASN A CA 1
ATOM 727 C C . ASN A 1 92 ? 19.036 -6.368 5.477 1.00 95.06 92 ASN A C 1
ATOM 729 O O . ASN A 1 92 ? 18.857 -7.571 5.669 1.00 95.06 92 ASN A O 1
ATOM 733 N N . LEU A 1 93 ? 20.190 -5.893 4.991 1.00 95.06 93 LEU A N 1
ATOM 734 C CA . LEU A 1 93 ? 21.333 -6.753 4.643 1.00 95.06 93 LEU A CA 1
ATOM 735 C C . LEU A 1 93 ? 21.895 -7.536 5.842 1.00 95.06 93 LEU A C 1
ATOM 737 O O . LEU A 1 93 ? 22.454 -8.611 5.657 1.00 95.06 93 LEU A O 1
ATOM 741 N N . ASP A 1 94 ? 21.734 -7.016 7.058 1.00 95.50 94 ASP A N 1
ATOM 742 C CA . ASP A 1 94 ? 22.132 -7.671 8.310 1.00 95.50 94 ASP A CA 1
ATOM 743 C C . ASP A 1 94 ? 21.071 -8.652 8.853 1.00 95.50 94 ASP A C 1
ATOM 745 O O . ASP A 1 94 ? 21.234 -9.211 9.937 1.00 95.50 94 ASP A O 1
ATOM 749 N N . GLY A 1 95 ? 19.970 -8.858 8.121 1.00 95.75 95 GLY A N 1
ATOM 750 C CA . GLY A 1 95 ? 18.863 -9.729 8.513 1.00 95.75 95 GLY A CA 1
ATOM 751 C C . GLY A 1 95 ? 17.840 -9.084 9.454 1.00 95.75 95 GLY A C 1
ATOM 752 O O . GLY A 1 95 ? 16.816 -9.705 9.749 1.00 95.75 95 GLY A O 1
ATOM 753 N N . THR A 1 96 ? 18.060 -7.850 9.916 1.00 95.06 96 THR A N 1
ATOM 754 C CA . THR A 1 96 ? 17.098 -7.152 10.780 1.00 95.06 96 THR A CA 1
ATOM 755 C C . THR A 1 96 ? 15.840 -6.753 10.010 1.00 95.06 96 THR A C 1
ATOM 757 O O . THR A 1 96 ? 15.878 -6.478 8.808 1.00 95.06 96 THR A O 1
ATOM 760 N N . ILE A 1 97 ? 14.697 -6.725 10.703 1.00 95.81 97 ILE A N 1
ATOM 761 C CA . ILE A 1 97 ? 13.435 -6.275 10.110 1.00 95.81 97 ILE A CA 1
ATOM 762 C C . ILE A 1 97 ? 13.330 -4.755 10.212 1.00 95.81 97 ILE A C 1
ATOM 764 O O . ILE A 1 97 ? 13.497 -4.180 11.286 1.00 95.81 97 ILE A O 1
ATOM 768 N N . ASN A 1 98 ? 12.995 -4.125 9.094 1.00 95.31 98 ASN A N 1
ATOM 769 C CA . ASN A 1 98 ? 12.790 -2.697 8.948 1.00 95.31 98 ASN A CA 1
ATOM 770 C C . ASN A 1 98 ? 11.312 -2.403 8.649 1.00 95.31 98 ASN A C 1
ATOM 772 O O . ASN A 1 98 ? 10.720 -2.995 7.747 1.00 95.31 98 ASN A O 1
ATOM 776 N N . TYR A 1 99 ? 10.744 -1.450 9.385 1.00 96.75 99 TYR A N 1
ATOM 777 C CA . TYR A 1 99 ? 9.374 -0.952 9.223 1.00 96.75 99 TYR A CA 1
ATOM 778 C C . TYR A 1 99 ? 9.351 0.516 8.788 1.00 96.75 99 TYR A C 1
ATOM 780 O O . TYR A 1 99 ? 8.506 1.289 9.230 1.00 96.75 99 TYR A O 1
ATOM 788 N N . SER A 1 100 ? 10.316 0.927 7.962 1.00 97.12 100 SER A N 1
ATOM 789 C CA . SER A 1 100 ? 10.389 2.296 7.455 1.00 97.12 100 SER A CA 1
ATOM 790 C C . SER A 1 100 ? 9.039 2.740 6.872 1.00 97.12 100 SER A C 1
ATOM 792 O O . SER A 1 100 ? 8.449 1.990 6.089 1.00 97.12 100 SER A O 1
ATOM 794 N N . PRO A 1 101 ? 8.571 3.971 7.152 1.00 97.75 101 PRO A N 1
ATOM 795 C CA . PRO A 1 101 ? 7.373 4.520 6.516 1.00 97.75 101 PRO A CA 1
ATOM 796 C C . PRO A 1 101 ? 7.448 4.512 4.983 1.00 97.75 101 PRO A C 1
ATOM 798 O O . PRO A 1 101 ? 6.416 4.406 4.325 1.00 97.75 101 PRO A O 1
ATOM 801 N N . ASN A 1 102 ? 8.662 4.550 4.420 1.00 98.25 102 ASN A N 1
ATOM 802 C CA . ASN A 1 102 ? 8.927 4.501 2.979 1.00 98.25 102 ASN A CA 1
ATOM 803 C C . ASN A 1 102 ? 8.763 3.103 2.368 1.00 98.25 102 ASN A C 1
ATOM 805 O O . ASN A 1 102 ? 8.788 2.965 1.145 1.00 98.25 102 ASN A O 1
ATOM 809 N N . ASN A 1 103 ? 8.578 2.064 3.186 1.00 98.31 103 ASN A N 1
ATOM 810 C CA . ASN A 1 103 ? 8.219 0.746 2.689 1.00 98.31 103 ASN A CA 1
ATOM 811 C C . ASN A 1 103 ? 6.781 0.803 2.153 1.00 98.31 103 ASN A C 1
ATOM 813 O O . ASN A 1 103 ? 5.815 0.884 2.913 1.00 98.31 103 ASN A O 1
ATOM 817 N N . VAL A 1 104 ? 6.651 0.759 0.828 1.00 98.44 104 VAL A N 1
ATOM 818 C CA . VAL A 1 104 ? 5.377 0.764 0.103 1.00 98.44 104 VAL A CA 1
ATOM 819 C C . VAL A 1 104 ? 5.398 -0.262 -1.011 1.00 98.44 104 VAL A C 1
ATOM 821 O O . VAL A 1 104 ? 6.452 -0.541 -1.579 1.00 98.44 104 VAL A O 1
ATOM 824 N N . TYR A 1 105 ? 4.232 -0.804 -1.350 1.00 98.50 105 TYR A N 1
ATOM 825 C CA . TYR A 1 105 ? 4.078 -1.557 -2.585 1.00 98.50 105 TYR A CA 1
ATOM 826 C C . TYR A 1 105 ? 3.837 -0.585 -3.727 1.00 98.50 105 TYR A C 1
ATOM 828 O O . TYR A 1 105 ? 2.948 0.265 -3.656 1.00 98.50 105 TYR A O 1
ATOM 836 N N . VAL A 1 106 ? 4.608 -0.737 -4.794 1.00 98.44 106 VAL A N 1
ATOM 837 C CA . VAL A 1 106 ? 4.462 0.067 -6.000 1.00 98.44 106 VAL A CA 1
ATOM 838 C C . VAL A 1 106 ? 4.153 -0.834 -7.177 1.00 98.44 106 VAL A C 1
ATOM 840 O O . VAL A 1 106 ? 4.804 -1.863 -7.361 1.00 98.44 106 VAL A O 1
ATOM 843 N N . ASP A 1 107 ? 3.176 -0.428 -7.978 1.00 97.94 107 ASP A N 1
ATOM 844 C CA . ASP A 1 107 ? 2.822 -1.068 -9.238 1.00 97.94 107 ASP A CA 1
ATOM 845 C C . ASP A 1 107 ? 2.542 -0.023 -10.321 1.00 97.94 107 ASP A C 1
ATOM 847 O O . ASP A 1 107 ? 2.327 1.154 -10.030 1.00 97.94 107 ASP A O 1
ATOM 851 N N . LEU A 1 108 ? 2.529 -0.462 -11.572 1.00 98.12 108 LEU A N 1
ATOM 852 C CA . LEU A 1 108 ? 2.141 0.338 -12.721 1.00 98.12 108 LEU A CA 1
ATOM 853 C C . LEU A 1 108 ? 1.060 -0.412 -13.499 1.00 98.12 108 LEU A C 1
ATOM 855 O O . LEU A 1 108 ? 1.311 -1.490 -14.041 1.00 98.12 108 LEU A O 1
ATOM 859 N N . GLU A 1 109 ? -0.126 0.186 -13.575 1.00 96.81 109 GLU A N 1
ATOM 860 C CA . GLU A 1 109 ? -1.240 -0.302 -14.389 1.00 96.81 109 GLU A CA 1
ATOM 861 C C . GLU A 1 109 ? -1.547 0.750 -15.463 1.00 96.81 109 GLU A C 1
ATOM 863 O O . GLU A 1 109 ? -1.961 1.874 -15.166 1.00 96.81 109 GLU A O 1
ATOM 868 N N . ASN A 1 110 ?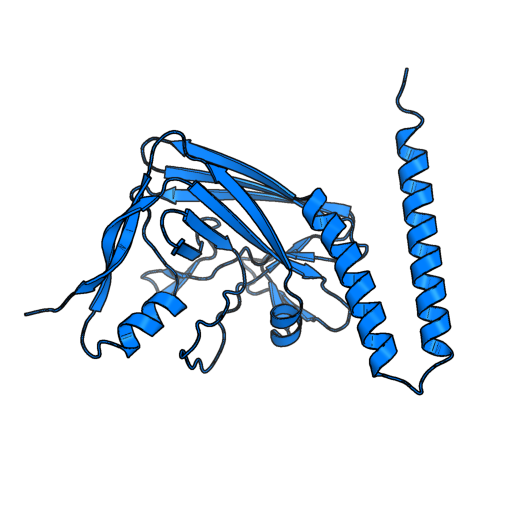 -1.314 0.399 -16.731 1.00 95.69 110 ASN A N 1
ATOM 869 C CA . ASN A 1 110 ? -1.332 1.333 -17.861 1.00 95.69 110 ASN A CA 1
ATOM 870 C C . ASN A 1 110 ? -0.335 2.492 -17.650 1.00 95.69 110 ASN A C 1
ATOM 872 O O . ASN A 1 110 ? 0.874 2.292 -17.725 1.00 95.69 110 ASN A O 1
ATOM 876 N N . SER A 1 111 ? -0.835 3.691 -17.349 1.00 97.69 111 SER A N 1
ATOM 877 C CA . SER A 1 111 ? -0.038 4.881 -17.017 1.00 97.69 111 SER A CA 1
ATOM 878 C C . SER A 1 111 ? -0.354 5.417 -15.615 1.00 97.69 111 SER A C 1
ATOM 880 O O . SER A 1 111 ? -0.088 6.583 -15.319 1.00 97.69 111 SER A O 1
ATOM 882 N N . ILE A 1 112 ? -0.950 4.588 -14.753 1.00 98.56 112 ILE A N 1
ATOM 883 C CA . ILE A 1 112 ? -1.281 4.930 -13.367 1.00 98.56 112 ILE A CA 1
ATOM 884 C C . ILE A 1 112 ? -0.261 4.267 -12.445 1.00 98.56 112 ILE A C 1
ATOM 886 O O . ILE A 1 112 ? -0.215 3.039 -12.340 1.00 98.56 112 ILE A O 1
ATOM 890 N N . LEU A 1 113 ? 0.548 5.080 -11.765 1.00 98.62 113 LEU A N 1
ATOM 891 C CA . LEU A 1 113 ? 1.423 4.604 -10.700 1.00 98.62 113 LEU A CA 1
ATOM 892 C C . LEU A 1 113 ? 0.584 4.339 -9.451 1.00 98.62 113 LEU A C 1
ATOM 894 O O . LEU A 1 113 ? -0.018 5.248 -8.879 1.00 98.62 113 LEU A O 1
ATOM 898 N N . LEU A 1 114 ? 0.566 3.094 -9.012 1.00 98.69 114 LEU A N 1
ATOM 899 C CA . LEU A 1 114 ? -0.175 2.656 -7.843 1.00 98.69 114 LEU A CA 1
ATOM 900 C C . LEU A 1 114 ? 0.776 2.579 -6.663 1.00 98.69 114 LEU A C 1
ATOM 902 O O . LEU A 1 114 ? 1.711 1.784 -6.670 1.00 98.69 114 LEU A O 1
ATOM 906 N N . VAL A 1 115 ? 0.519 3.392 -5.645 1.00 98.56 115 VAL A N 1
ATOM 907 C CA . VAL A 1 115 ? 1.318 3.459 -4.420 1.00 98.56 115 VAL A CA 1
ATOM 908 C C . VAL A 1 115 ? 0.452 2.957 -3.274 1.00 98.56 115 VAL A C 1
ATOM 910 O O . VAL A 1 115 ? -0.539 3.588 -2.908 1.00 98.56 115 VAL A O 1
ATOM 913 N N . ARG A 1 116 ? 0.774 1.775 -2.750 1.00 98.62 116 ARG A N 1
ATOM 914 C CA . ARG A 1 116 ? -0.138 0.971 -1.934 1.00 98.62 116 ARG A CA 1
ATOM 915 C C . ARG A 1 116 ? 0.486 0.614 -0.576 1.00 98.62 116 ARG A C 1
ATOM 917 O O . ARG A 1 116 ? 1.562 0.023 -0.509 1.00 98.62 116 ARG A O 1
ATOM 924 N N . LYS A 1 117 ? -0.244 0.907 0.501 1.00 98.62 117 LYS A N 1
ATOM 925 C CA . LYS A 1 117 ? -0.032 0.418 1.876 1.00 98.62 117 LYS A CA 1
ATOM 926 C C . LYS A 1 117 ? -1.290 -0.331 2.303 1.00 98.62 117 LYS A C 1
ATOM 928 O O . LYS A 1 117 ? -2.216 0.257 2.847 1.00 98.62 117 LYS A O 1
ATOM 933 N N . MET A 1 118 ? -1.391 -1.596 1.911 1.00 98.38 118 MET A N 1
ATOM 934 C CA . MET A 1 118 ? -2.587 -2.423 2.092 1.00 98.38 118 MET A CA 1
ATOM 935 C C . MET A 1 118 ? -2.229 -3.900 1.960 1.00 98.38 118 MET A C 1
ATOM 937 O O . MET A 1 118 ? -1.191 -4.246 1.393 1.00 98.38 118 MET A O 1
ATOM 941 N N . ILE A 1 119 ? -3.128 -4.778 2.392 1.00 97.81 119 ILE A N 1
ATOM 942 C CA . ILE A 1 119 ? -3.108 -6.184 1.992 1.00 97.81 119 ILE A CA 1
ATOM 943 C C . ILE A 1 119 ? -3.381 -6.235 0.487 1.00 97.81 119 ILE A C 1
ATOM 945 O O . ILE A 1 119 ? -4.459 -5.837 0.034 1.00 97.81 119 ILE A O 1
ATOM 949 N N . LEU A 1 120 ? -2.400 -6.701 -0.286 1.00 97.38 120 LEU A N 1
ATOM 950 C CA . LEU A 1 120 ? -2.508 -6.788 -1.740 1.00 97.38 120 LEU A CA 1
ATOM 951 C C . LEU A 1 120 ? -3.475 -7.910 -2.166 1.00 97.38 120 LEU A C 1
ATOM 953 O O . LEU A 1 120 ? -3.483 -8.980 -1.546 1.00 97.38 120 LEU A O 1
ATOM 957 N N . PRO A 1 121 ? -4.263 -7.710 -3.239 1.00 95.31 121 PRO A N 1
ATOM 958 C CA . PRO A 1 121 ? -5.032 -8.792 -3.840 1.00 95.31 121 PRO A CA 1
ATOM 959 C C . PRO A 1 121 ? -4.089 -9.818 -4.477 1.00 95.31 121 PRO A C 1
ATOM 961 O O . PRO A 1 121 ? -3.054 -9.452 -5.036 1.00 95.31 121 PRO A O 1
ATOM 964 N N . ILE A 1 122 ? -4.458 -11.099 -4.417 1.00 95.19 122 ILE A N 1
ATOM 965 C CA . ILE A 1 122 ? -3.743 -12.144 -5.156 1.00 95.19 122 ILE A CA 1
ATOM 966 C C . ILE A 1 122 ? -4.188 -12.062 -6.626 1.00 95.19 122 ILE A C 1
ATOM 968 O O . ILE A 1 122 ? -5.394 -12.140 -6.875 1.00 95.19 122 ILE A O 1
ATOM 972 N N . PRO A 1 123 ? -3.264 -11.909 -7.591 1.00 94.19 123 PRO A N 1
ATOM 973 C CA . PRO A 1 123 ? -3.586 -11.968 -9.012 1.00 94.19 123 PRO A CA 1
ATOM 974 C C . PRO A 1 123 ? -4.183 -13.320 -9.412 1.00 94.19 123 PRO A C 1
ATOM 976 O O . PRO A 1 123 ? -3.795 -14.362 -8.881 1.00 94.19 123 PRO A O 1
ATOM 979 N N . GLU A 1 124 ? -5.079 -13.318 -10.397 1.00 93.56 124 GLU A N 1
ATOM 980 C CA . GLU A 1 124 ? -5.608 -14.560 -10.965 1.00 93.56 124 GLU A CA 1
ATOM 981 C C . GLU A 1 124 ? -4.479 -15.462 -11.489 1.00 93.56 124 GLU A C 1
ATOM 983 O O . GLU A 1 124 ? -3.499 -15.000 -12.078 1.00 93.56 124 GLU A O 1
ATOM 988 N N . GLY A 1 125 ? -4.613 -16.769 -11.251 1.00 91.50 125 GLY A N 1
ATOM 989 C CA . GLY A 1 125 ? -3.624 -17.773 -11.649 1.00 91.50 125 GLY A CA 1
ATOM 990 C C . GLY A 1 125 ? -2.398 -17.880 -10.736 1.00 91.50 125 GLY A C 1
ATOM 991 O O . GLY A 1 125 ? -1.600 -18.796 -10.926 1.00 91.50 125 GLY A O 1
ATOM 992 N N . LEU A 1 126 ? -2.241 -17.008 -9.732 1.00 95.00 126 LEU A N 1
ATOM 993 C CA . LEU A 1 126 ? -1.179 -17.142 -8.736 1.00 95.00 126 LEU A CA 1
ATOM 994 C C . LEU A 1 126 ? -1.670 -17.946 -7.526 1.00 95.00 126 LEU A C 1
ATOM 996 O O . LEU A 1 126 ? -2.535 -17.500 -6.775 1.00 95.00 126 LEU A O 1
ATOM 1000 N N . ASN A 1 127 ? -1.063 -19.108 -7.294 1.00 94.00 127 ASN A N 1
ATOM 1001 C CA . ASN A 1 127 ? -1.264 -19.873 -6.066 1.00 94.00 127 ASN A CA 1
ATOM 1002 C C . ASN A 1 127 ? -0.226 -19.441 -5.026 1.00 94.00 127 ASN A C 1
ATOM 1004 O O . ASN A 1 127 ? 0.975 -19.555 -5.266 1.00 94.00 127 ASN A O 1
ATOM 1008 N N . VAL A 1 128 ? -0.682 -18.961 -3.869 1.00 93.75 128 VAL A N 1
ATOM 1009 C CA . VAL A 1 128 ? 0.190 -18.595 -2.743 1.00 93.75 128 VAL A CA 1
ATOM 1010 C C . VAL A 1 128 ? -0.156 -19.447 -1.531 1.00 93.75 128 VAL A C 1
ATOM 1012 O O . VAL A 1 128 ? -1.330 -19.657 -1.234 1.00 93.75 128 VAL A O 1
ATOM 1015 N N . ALA A 1 129 ? 0.868 -19.934 -0.829 1.00 92.69 129 ALA A N 1
ATOM 1016 C CA . ALA A 1 129 ? 0.682 -20.681 0.415 1.00 92.69 129 ALA A CA 1
ATOM 1017 C C . ALA A 1 129 ? 0.142 -19.780 1.538 1.00 92.69 129 ALA A C 1
ATOM 1019 O O . ALA A 1 129 ? -0.714 -20.192 2.316 1.00 92.69 129 ALA A O 1
ATOM 1020 N N . GLU A 1 130 ? 0.616 -18.534 1.590 1.00 91.12 130 GLU A N 1
ATOM 1021 C CA . GLU A 1 130 ? 0.188 -17.530 2.556 1.00 91.12 130 GLU A CA 1
ATOM 1022 C C . GLU A 1 130 ? 0.164 -16.146 1.896 1.00 91.12 130 GLU A C 1
ATOM 1024 O O . GLU A 1 130 ? 0.986 -15.837 1.027 1.00 91.12 130 GLU A O 1
ATOM 1029 N N . ARG A 1 131 ? -0.792 -15.303 2.299 1.00 93.50 131 ARG A N 1
ATOM 1030 C CA . ARG A 1 131 ? -0.808 -13.892 1.901 1.00 93.50 131 ARG A CA 1
ATOM 1031 C C . ARG A 1 131 ? 0.163 -13.103 2.765 1.00 93.50 131 ARG A C 1
ATOM 1033 O O . ARG A 1 131 ? 0.121 -13.187 3.987 1.00 93.50 131 ARG A O 1
ATOM 1040 N N . VAL A 1 132 ? 0.946 -12.236 2.135 1.00 92.75 132 VAL A N 1
ATOM 1041 C CA . VAL A 1 132 ? 1.710 -11.214 2.851 1.00 92.75 132 VAL A CA 1
ATOM 1042 C C . VAL A 1 132 ? 0.727 -10.176 3.397 1.00 92.75 132 VAL A C 1
ATOM 1044 O O . VAL A 1 132 ? 0.093 -9.444 2.634 1.00 92.75 132 VAL A O 1
ATOM 1047 N N . VAL A 1 133 ? 0.582 -10.139 4.720 1.00 96.50 133 VAL A N 1
ATOM 1048 C CA . VAL A 1 133 ? -0.270 -9.185 5.439 1.00 96.50 133 VAL A CA 1
ATOM 1049 C C . VAL A 1 133 ? 0.633 -8.152 6.112 1.00 96.50 133 VAL A C 1
ATOM 1051 O O . VAL A 1 133 ? 1.418 -8.534 6.983 1.00 96.50 133 VAL A O 1
ATOM 1054 N N . PRO A 1 134 ? 0.558 -6.861 5.732 1.00 97.88 134 PRO A N 1
ATOM 1055 C CA . PRO A 1 134 ? 1.268 -5.814 6.453 1.00 97.88 134 PRO A CA 1
ATOM 1056 C C . PRO A 1 134 ? 0.849 -5.768 7.921 1.00 97.88 134 PRO A C 1
ATOM 1058 O O . PRO A 1 134 ? -0.275 -6.125 8.282 1.00 97.88 134 PRO A O 1
ATOM 1061 N N . PHE A 1 135 ? 1.746 -5.290 8.769 1.00 98.44 135 PHE A N 1
ATOM 1062 C CA . PHE A 1 135 ? 1.406 -4.987 10.151 1.00 98.44 135 PHE A CA 1
ATOM 1063 C C . PHE A 1 135 ? 0.595 -3.695 10.211 1.00 98.44 135 PHE A C 1
ATOM 1065 O O . PHE A 1 135 ? 0.530 -2.944 9.228 1.00 98.44 135 PHE A O 1
ATOM 1072 N N . VAL A 1 136 ? -0.034 -3.452 11.359 1.00 98.44 136 VAL A N 1
ATOM 1073 C CA . VAL A 1 136 ? -0.931 -2.313 11.523 1.00 98.44 136 VAL A CA 1
ATOM 1074 C C . VAL A 1 136 ? -0.448 -1.314 12.556 1.00 98.44 136 VAL A C 1
ATOM 1076 O O . VAL A 1 136 ? 0.044 -1.704 13.615 1.00 98.44 136 VAL A O 1
ATOM 1079 N N . THR A 1 137 ? -0.681 -0.035 12.277 1.00 98.50 137 THR A N 1
ATOM 1080 C CA . THR A 1 137 ? -0.833 0.988 13.314 1.00 98.50 137 THR A CA 1
ATOM 1081 C C . THR A 1 137 ? -2.295 1.018 13.764 1.00 98.50 137 THR A C 1
ATOM 1083 O O . THR A 1 137 ? -3.204 0.951 12.934 1.00 98.50 137 THR A O 1
ATOM 1086 N N . VAL A 1 138 ? -2.529 1.102 15.075 1.00 98.19 138 VAL A N 1
ATOM 1087 C CA . VAL A 1 138 ? -3.877 1.191 15.659 1.00 98.19 138 VAL A CA 1
ATOM 1088 C C . VAL A 1 138 ? -4.234 2.655 15.901 1.00 98.19 138 VAL A C 1
ATOM 1090 O O . VAL A 1 138 ? -3.460 3.382 16.515 1.00 98.19 138 VAL A O 1
ATOM 1093 N N . VAL A 1 139 ? -5.415 3.065 15.446 1.00 97.88 139 VAL A N 1
ATOM 1094 C CA . VAL A 1 139 ? -5.986 4.402 15.652 1.00 97.88 139 VAL A CA 1
ATOM 1095 C C . VAL A 1 139 ? -7.300 4.243 16.389 1.00 97.88 139 VAL A C 1
ATOM 1097 O O . VAL A 1 139 ? -8.246 3.672 15.839 1.00 97.88 139 VAL A O 1
ATOM 1100 N N . ARG A 1 140 ? -7.383 4.727 17.626 1.00 97.25 140 ARG A N 1
ATOM 1101 C CA . ARG A 1 140 ? -8.592 4.551 18.440 1.00 97.25 140 ARG A CA 1
ATOM 1102 C C . ARG A 1 140 ? -9.739 5.419 17.946 1.00 97.25 140 ARG A C 1
ATOM 1104 O O . ARG A 1 140 ? -9.523 6.370 17.192 1.00 97.25 140 ARG A O 1
ATOM 1111 N N . ASP A 1 141 ? -10.967 5.104 18.352 1.00 95.25 141 ASP A N 1
ATOM 1112 C CA . ASP A 1 141 ? -12.107 5.970 18.023 1.00 95.25 141 ASP A CA 1
ATOM 1113 C C . ASP A 1 141 ? -11.868 7.410 18.512 1.00 95.25 141 ASP A C 1
ATOM 1115 O O . ASP A 1 141 ? -11.466 7.657 19.650 1.00 95.25 141 ASP A O 1
ATOM 1119 N N . GLY A 1 142 ? -12.106 8.373 17.624 1.00 96.00 142 GLY A N 1
ATOM 1120 C CA . GLY A 1 142 ? -11.865 9.794 17.855 1.00 96.00 142 GLY A CA 1
ATOM 1121 C C . GLY A 1 142 ? -10.422 10.260 17.635 1.00 96.00 142 GLY A C 1
ATOM 1122 O O . GLY A 1 142 ? -10.204 11.473 17.618 1.00 96.00 142 GLY A O 1
ATOM 1123 N N . GLU A 1 143 ? -9.457 9.355 17.447 1.00 97.75 143 GLU A N 1
ATOM 1124 C CA . GLU A 1 143 ? -8.064 9.710 17.164 1.00 97.75 143 GLU A CA 1
ATOM 1125 C C . GLU A 1 143 ? -7.831 10.042 15.681 1.00 97.75 143 GLU A C 1
ATOM 1127 O O . GLU A 1 143 ? -8.615 9.718 14.782 1.00 97.75 143 GLU A O 1
ATOM 1132 N N . GLU A 1 144 ? -6.711 10.715 15.431 1.00 97.88 144 GLU A N 1
ATOM 1133 C CA . GLU A 1 144 ? -6.221 11.057 14.103 1.00 97.88 144 GLU A CA 1
ATOM 1134 C C . GLU A 1 144 ? -4.819 10.483 13.920 1.00 97.88 144 GLU A C 1
ATOM 1136 O O . GLU A 1 144 ? -3.968 10.598 14.803 1.00 97.88 144 GLU A O 1
ATOM 1141 N N . PHE A 1 145 ? -4.573 9.903 12.750 1.00 98.25 145 PHE A N 1
ATOM 1142 C CA . PHE A 1 145 ? -3.263 9.422 12.345 1.00 98.25 145 PHE A CA 1
ATOM 1143 C C . PHE A 1 145 ? -2.742 10.205 11.148 1.00 98.25 145 PHE A C 1
ATOM 1145 O O . PHE A 1 145 ? -3.480 10.465 10.196 1.00 98.25 145 PHE A O 1
ATOM 1152 N N . ASN A 1 146 ? -1.456 10.539 11.196 1.00 98.44 146 ASN A N 1
ATOM 1153 C CA . ASN A 1 146 ? -0.749 11.281 10.166 1.00 98.44 146 ASN A CA 1
ATOM 1154 C C . ASN A 1 146 ? 0.520 10.522 9.782 1.00 98.44 146 ASN A C 1
ATOM 1156 O O . ASN A 1 146 ? 1.315 10.170 10.651 1.00 98.44 146 ASN A O 1
ATOM 1160 N N . GLU A 1 147 ? 0.737 10.321 8.486 1.00 98.50 147 GLU A N 1
ATOM 1161 C CA . GLU A 1 147 ? 1.972 9.729 7.973 1.00 98.50 147 GLU A CA 1
ATOM 1162 C C . GLU A 1 147 ? 2.450 10.477 6.728 1.00 98.50 147 GLU A C 1
ATOM 1164 O O . GLU A 1 147 ? 1.666 10.981 5.916 1.00 98.50 147 GLU A O 1
ATOM 1169 N N . ALA A 1 148 ? 3.772 10.533 6.590 1.00 98.56 148 ALA A N 1
ATOM 1170 C CA . ALA A 1 148 ? 4.448 10.955 5.382 1.00 98.56 148 ALA A CA 1
ATOM 1171 C C . ALA A 1 148 ? 5.433 9.870 4.953 1.00 98.56 148 ALA A C 1
ATOM 1173 O O . ALA A 1 148 ? 6.123 9.286 5.790 1.00 98.56 148 ALA A O 1
ATOM 1174 N N . PHE A 1 149 ? 5.526 9.629 3.652 1.00 98.56 149 PHE A N 1
ATOM 1175 C CA . PHE A 1 149 ? 6.527 8.734 3.086 1.00 98.56 149 PHE A CA 1
ATOM 1176 C C . PHE A 1 149 ? 6.970 9.223 1.709 1.00 98.56 149 PHE A C 1
ATOM 1178 O O . PHE A 1 149 ? 6.275 10.013 1.059 1.00 98.56 149 PHE A O 1
ATOM 1185 N N . SER A 1 150 ? 8.137 8.765 1.260 1.00 98.38 150 SER A N 1
ATOM 1186 C CA . SER A 1 150 ? 8.661 9.093 -0.061 1.00 98.38 150 SER A CA 1
ATOM 1187 C C . SER A 1 150 ? 9.099 7.876 -0.864 1.00 98.38 150 SER A C 1
ATOM 1189 O O . SER A 1 150 ? 9.443 6.822 -0.327 1.00 98.38 150 SER A O 1
ATOM 1191 N N . VAL A 1 151 ? 9.054 8.033 -2.186 1.00 98.00 151 VAL A N 1
ATOM 1192 C CA . VAL A 1 151 ? 9.498 7.044 -3.171 1.00 98.00 151 VAL A CA 1
ATOM 1193 C C . VAL A 1 151 ? 10.459 7.730 -4.135 1.00 98.00 151 VAL A C 1
ATOM 1195 O O . VAL A 1 151 ? 10.133 8.773 -4.699 1.00 98.00 151 VAL A O 1
ATOM 1198 N N . ALA A 1 152 ? 11.646 7.158 -4.332 1.00 98.25 152 ALA A N 1
ATOM 1199 C CA . ALA A 1 152 ? 12.647 7.716 -5.240 1.00 98.25 152 ALA A CA 1
ATOM 1200 C C . ALA A 1 152 ? 12.178 7.688 -6.708 1.00 98.25 152 ALA A C 1
ATOM 1202 O O . ALA A 1 152 ? 11.457 6.779 -7.115 1.00 98.25 152 ALA A O 1
ATOM 1203 N N . ILE A 1 153 ? 12.630 8.657 -7.507 1.00 98.12 153 ILE A N 1
ATOM 1204 C CA . ILE A 1 153 ? 12.454 8.724 -8.965 1.00 98.12 153 ILE A CA 1
ATOM 1205 C C . ILE A 1 153 ? 13.821 8.431 -9.624 1.00 98.12 153 ILE A C 1
ATOM 1207 O O . ILE A 1 153 ? 14.802 9.086 -9.272 1.00 98.12 153 ILE A O 1
ATOM 1211 N N . PRO A 1 154 ? 13.932 7.476 -10.572 1.00 98.19 154 PRO A N 1
ATOM 1212 C CA . PRO A 1 154 ? 12.847 6.701 -11.166 1.00 98.19 154 PRO A CA 1
ATOM 1213 C C . PRO A 1 154 ? 12.221 5.707 -10.189 1.00 98.19 154 PRO A C 1
ATOM 1215 O O . PRO A 1 154 ? 12.915 5.033 -9.425 1.00 98.19 154 PRO A O 1
ATOM 1218 N N . VAL A 1 155 ? 10.894 5.615 -10.239 1.00 98.25 155 VAL A N 1
ATOM 1219 C CA . VAL A 1 155 ? 10.124 4.800 -9.302 1.00 98.25 155 VAL A CA 1
ATOM 1220 C C . VAL A 1 155 ? 10.254 3.332 -9.673 1.00 98.25 155 VAL A C 1
ATOM 1222 O O . VAL A 1 155 ? 9.895 2.942 -10.776 1.00 98.25 155 VAL A O 1
ATOM 1225 N N . LYS A 1 156 ? 10.738 2.496 -8.756 1.00 98.50 156 LYS A N 1
ATOM 1226 C CA . LYS A 1 156 ? 10.849 1.050 -8.983 1.00 98.50 156 LYS A CA 1
ATOM 1227 C C . LYS A 1 156 ? 9.555 0.356 -8.579 1.00 98.50 156 LYS A C 1
ATOM 1229 O O . LYS A 1 156 ? 9.111 0.510 -7.444 1.00 98.50 156 LYS A O 1
ATOM 1234 N N . VAL A 1 157 ? 8.983 -0.439 -9.479 1.00 98.25 157 VAL A N 1
ATOM 1235 C CA . VAL A 1 157 ? 7.883 -1.349 -9.143 1.00 98.25 157 VAL A CA 1
ATOM 1236 C C . VAL A 1 157 ? 8.379 -2.386 -8.131 1.00 98.25 157 VAL A C 1
ATOM 1238 O O . VAL A 1 157 ? 9.450 -2.978 -8.282 1.00 98.25 157 VAL A O 1
ATOM 1241 N N . CYS A 1 158 ? 7.595 -2.593 -7.076 1.00 97.06 158 CYS A N 1
ATOM 1242 C CA . CYS A 1 158 ? 7.914 -3.475 -5.953 1.00 97.06 158 CYS A CA 1
ATOM 1243 C C . CYS A 1 158 ? 6.668 -4.223 -5.442 1.00 97.06 158 CYS A C 1
ATOM 1245 O O . CYS A 1 158 ? 6.408 -4.299 -4.242 1.00 97.06 158 CYS A O 1
ATOM 1247 N N . ASN A 1 159 ? 5.878 -4.785 -6.361 1.00 97.25 159 ASN A N 1
ATOM 1248 C CA . ASN A 1 159 ? 4.744 -5.648 -6.032 1.00 97.25 159 ASN A CA 1
ATOM 1249 C C . ASN A 1 159 ? 5.186 -7.131 -5.990 1.00 97.25 159 ASN A C 1
ATOM 1251 O O . ASN A 1 159 ? 5.484 -7.703 -7.046 1.00 97.25 159 ASN A O 1
ATOM 1255 N N . PRO A 1 160 ? 5.192 -7.791 -4.811 1.00 96.56 160 PRO A N 1
ATOM 1256 C CA . PRO A 1 160 ? 5.676 -9.165 -4.682 1.00 96.56 160 PRO A CA 1
ATOM 1257 C C . PRO A 1 160 ? 4.864 -10.174 -5.505 1.00 96.56 160 PRO A C 1
ATOM 1259 O O . PRO A 1 160 ? 5.444 -11.099 -6.071 1.00 96.56 160 PRO A O 1
ATOM 1262 N N . TYR A 1 161 ? 3.546 -9.992 -5.634 1.00 96.94 161 TYR A N 1
ATOM 1263 C CA . TYR A 1 161 ? 2.706 -10.926 -6.386 1.00 96.94 161 TYR A CA 1
ATOM 1264 C C . TYR A 1 161 ? 2.855 -10.764 -7.896 1.00 96.94 161 TYR A C 1
ATOM 1266 O O . TYR A 1 161 ? 2.879 -11.762 -8.613 1.00 96.94 161 TYR A O 1
ATOM 1274 N N . LYS A 1 162 ? 3.025 -9.529 -8.388 1.00 95.88 162 LYS A N 1
ATOM 1275 C CA . LYS A 1 162 ? 3.340 -9.289 -9.806 1.00 95.88 162 LYS A CA 1
ATOM 1276 C C . LYS A 1 162 ? 4.676 -9.932 -10.176 1.00 95.88 162 LYS A C 1
ATOM 1278 O O . LYS A 1 162 ? 4.756 -10.635 -11.179 1.00 95.88 162 LYS A O 1
ATOM 1283 N N . ARG A 1 163 ? 5.698 -9.759 -9.327 1.00 96.06 163 ARG A N 1
ATOM 1284 C CA . ARG A 1 163 ? 7.008 -10.401 -9.505 1.00 96.06 163 ARG A CA 1
ATOM 1285 C C . ARG A 1 163 ? 6.888 -11.923 -9.547 1.00 96.06 163 ARG A C 1
ATOM 1287 O O . ARG A 1 163 ? 7.417 -12.542 -10.463 1.00 96.06 163 ARG A O 1
ATOM 1294 N N . ALA A 1 164 ? 6.178 -12.511 -8.582 1.00 95.44 164 ALA A N 1
ATOM 1295 C CA . ALA A 1 164 ? 5.976 -13.957 -8.503 1.00 95.44 164 ALA A CA 1
ATOM 1296 C C . ALA A 1 164 ? 5.238 -14.510 -9.732 1.00 95.44 164 ALA A C 1
ATOM 1298 O O . ALA A 1 164 ? 5.623 -15.550 -10.257 1.00 95.44 164 ALA A O 1
ATOM 1299 N N . LEU A 1 165 ? 4.223 -13.797 -10.229 1.00 95.06 165 LEU A N 1
ATOM 1300 C CA . LEU A 1 165 ? 3.474 -14.195 -11.420 1.00 95.06 165 LEU A CA 1
ATOM 1301 C C . LEU A 1 165 ? 4.347 -14.204 -12.685 1.00 95.06 165 LEU A C 1
ATOM 1303 O O . LEU A 1 165 ? 4.230 -15.122 -13.491 1.00 95.06 165 LEU A O 1
ATOM 1307 N N . ILE A 1 166 ? 5.215 -13.203 -12.866 1.00 95.00 166 ILE A N 1
ATOM 1308 C CA . ILE A 1 166 ? 6.156 -13.160 -13.999 1.00 95.00 166 ILE A CA 1
ATOM 1309 C C . ILE A 1 166 ? 7.193 -14.280 -13.855 1.00 95.00 166 ILE A C 1
ATOM 1311 O O . ILE A 1 166 ? 7.410 -15.038 -14.795 1.00 95.00 166 ILE A O 1
ATOM 1315 N N . ALA A 1 167 ? 7.761 -14.455 -12.658 1.00 94.44 167 ALA A N 1
ATOM 1316 C CA . ALA A 1 167 ? 8.747 -15.503 -12.394 1.00 94.44 167 ALA A CA 1
ATOM 1317 C C . ALA A 1 167 ? 8.183 -16.914 -12.643 1.00 94.44 167 ALA A C 1
ATOM 1319 O O . ALA A 1 167 ? 8.880 -17.775 -13.170 1.00 94.44 167 ALA A O 1
ATOM 1320 N N . ALA A 1 168 ? 6.905 -17.145 -12.323 1.00 93.88 168 ALA A N 1
ATOM 1321 C CA . ALA A 1 168 ? 6.228 -18.411 -12.595 1.00 93.88 168 ALA A CA 1
ATOM 1322 C C . ALA A 1 168 ? 6.048 -18.692 -14.099 1.00 93.88 168 ALA A C 1
ATOM 1324 O O . ALA A 1 168 ? 6.002 -19.854 -14.497 1.00 93.88 168 ALA A O 1
ATOM 1325 N N . LYS A 1 169 ? 5.945 -17.649 -14.933 1.00 93.75 169 LYS A N 1
ATOM 1326 C CA . LYS A 1 169 ? 5.812 -17.775 -16.396 1.00 93.75 169 LYS A CA 1
ATOM 1327 C C . LYS A 1 169 ? 7.151 -17.975 -17.103 1.00 93.75 169 LYS A C 1
ATOM 1329 O O . LYS A 1 169 ? 7.165 -18.559 -18.183 1.00 93.75 169 LYS A O 1
ATOM 1334 N N . SER A 1 170 ? 8.245 -17.557 -16.471 1.00 92.81 170 SER A N 1
ATOM 1335 C CA . SER A 1 170 ? 9.588 -17.592 -17.055 1.00 92.81 170 SER A CA 1
ATOM 1336 C C . SER A 1 170 ? 10.599 -18.230 -16.094 1.00 92.81 170 SER A C 1
ATOM 1338 O O . SER A 1 170 ? 11.465 -17.536 -15.553 1.00 92.81 170 SER A O 1
ATOM 1340 N N . PRO A 1 171 ? 10.507 -19.557 -15.855 1.00 89.12 171 PRO A N 1
ATOM 1341 C CA . PRO A 1 171 ? 11.426 -20.256 -14.962 1.00 89.12 171 PRO A CA 1
ATOM 1342 C C . PRO A 1 171 ? 12.886 -20.052 -15.384 1.00 89.12 171 PRO A C 1
ATOM 1344 O O . PRO A 1 171 ? 13.238 -20.242 -16.546 1.00 89.12 171 PRO A O 1
ATOM 1347 N N . GLY A 1 172 ? 13.737 -19.675 -14.430 1.00 88.31 172 GLY A N 1
ATOM 1348 C CA . GLY A 1 172 ? 15.168 -19.442 -14.658 1.00 88.31 172 GLY A CA 1
ATOM 1349 C C . GLY A 1 172 ? 15.543 -18.016 -15.076 1.00 88.31 172 GLY A C 1
ATOM 1350 O O . GLY A 1 172 ? 16.729 -17.702 -15.081 1.00 88.31 172 GLY A O 1
ATOM 1351 N N . ALA A 1 173 ? 14.577 -17.140 -15.371 1.00 92.62 173 ALA A N 1
ATOM 1352 C CA . ALA A 1 173 ? 14.841 -15.714 -15.552 1.00 92.62 173 ALA A CA 1
ATOM 1353 C C . ALA A 1 173 ? 14.830 -14.970 -14.207 1.00 92.62 173 ALA A C 1
ATOM 1355 O O . ALA A 1 173 ? 14.015 -15.253 -13.323 1.00 92.62 173 ALA A O 1
ATOM 1356 N N . GLU A 1 174 ? 15.700 -13.972 -14.060 1.00 94.69 174 GLU A N 1
ATOM 1357 C CA . GLU A 1 174 ? 15.638 -13.044 -12.936 1.00 94.69 174 GLU A CA 1
ATOM 1358 C C . GLU A 1 174 ? 14.618 -11.938 -13.242 1.00 94.69 174 GLU A C 1
ATOM 1360 O O . GLU A 1 174 ? 14.711 -11.251 -14.255 1.00 94.69 174 GLU A O 1
ATOM 1365 N N . VAL A 1 175 ? 13.623 -11.750 -12.370 1.00 95.81 175 VAL A N 1
ATOM 1366 C CA . VAL A 1 175 ? 12.609 -10.694 -12.539 1.00 95.81 175 VAL A CA 1
ATOM 1367 C C . VAL A 1 175 ? 12.999 -9.467 -11.724 1.00 95.81 175 VAL A C 1
ATOM 1369 O O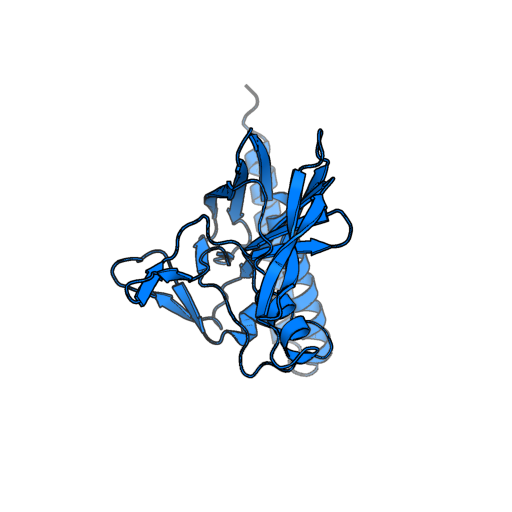 . VAL A 1 175 ? 12.932 -9.490 -10.485 1.00 95.81 175 VAL A O 1
ATOM 1372 N N . VAL A 1 176 ? 13.369 -8.395 -12.427 1.00 96.38 176 VAL A N 1
ATOM 1373 C CA . VAL A 1 176 ? 13.901 -7.142 -11.866 1.00 96.38 176 VAL A CA 1
ATOM 1374 C C . VAL A 1 176 ? 13.221 -5.912 -12.482 1.00 96.38 176 VAL A C 1
ATOM 1376 O O . VAL A 1 176 ? 12.779 -5.966 -13.627 1.00 96.38 176 VAL A O 1
ATOM 1379 N N . PRO A 1 177 ? 13.087 -4.792 -11.746 1.00 96.38 177 PRO A N 1
ATOM 1380 C CA . PRO A 1 177 ? 12.482 -3.570 -12.270 1.00 96.38 177 PRO A CA 1
ATOM 1381 C C . PRO A 1 177 ? 13.467 -2.838 -13.196 1.00 96.38 177 PRO A C 1
ATOM 1383 O O . PRO A 1 177 ? 14.260 -2.011 -12.739 1.00 96.38 177 PRO A O 1
ATOM 1386 N N . ILE A 1 178 ? 13.442 -3.167 -14.488 1.00 97.06 178 ILE A N 1
ATOM 1387 C CA . ILE A 1 178 ? 14.362 -2.639 -15.513 1.00 97.06 178 ILE A CA 1
ATOM 1388 C C . ILE A 1 178 ? 13.645 -1.987 -16.701 1.00 97.06 178 ILE A C 1
ATOM 1390 O O . ILE A 1 178 ? 14.248 -1.172 -17.403 1.00 97.06 178 ILE A O 1
ATOM 1394 N N . GLU A 1 179 ? 12.364 -2.292 -16.927 1.00 97.44 179 GLU A N 1
ATOM 1395 C CA . GLU A 1 179 ? 11.608 -1.749 -18.056 1.00 97.44 179 GLU A CA 1
ATOM 1396 C C . GLU A 1 179 ? 11.220 -0.294 -17.804 1.00 97.44 179 GLU A C 1
ATOM 1398 O O . GLU A 1 179 ? 10.454 0.014 -16.893 1.00 97.44 179 GLU A O 1
ATOM 1403 N N . LYS A 1 180 ? 11.707 0.622 -18.642 1.00 98.25 180 LYS A N 1
ATOM 1404 C CA . LYS A 1 180 ? 11.370 2.045 -18.533 1.00 98.25 180 LYS A CA 1
ATOM 1405 C C . LYS A 1 180 ? 9.959 2.302 -19.054 1.00 98.25 180 LYS A C 1
ATOM 1407 O O . LYS A 1 180 ? 9.682 2.098 -20.233 1.00 98.25 180 LYS A O 1
ATOM 1412 N N . LYS A 1 181 ? 9.091 2.812 -18.186 1.00 98.38 181 LYS A N 1
ATOM 1413 C CA . LYS A 1 181 ? 7.723 3.245 -18.498 1.00 98.38 181 LYS A CA 1
ATOM 1414 C C . LYS A 1 181 ? 7.459 4.625 -17.902 1.00 98.38 181 LYS A C 1
ATOM 1416 O O . LYS A 1 181 ? 8.230 5.120 -17.083 1.00 98.38 181 LYS A O 1
ATOM 1421 N N . MET A 1 182 ? 6.368 5.254 -18.327 1.00 98.38 182 MET A N 1
ATOM 1422 C CA . MET A 1 182 ? 5.974 6.584 -17.861 1.00 98.38 182 MET A CA 1
ATOM 1423 C C . MET A 1 182 ? 4.611 6.513 -17.178 1.00 98.38 182 MET A C 1
ATOM 1425 O O . MET A 1 182 ? 3.655 5.989 -17.752 1.00 98.38 182 MET A O 1
ATOM 1429 N N . ALA A 1 183 ? 4.517 7.066 -15.970 1.00 98.56 183 ALA A N 1
ATOM 1430 C CA . ALA A 1 183 ? 3.243 7.275 -15.292 1.00 98.56 183 ALA A CA 1
ATOM 1431 C C . ALA A 1 183 ? 2.772 8.716 -15.492 1.00 98.56 183 ALA A C 1
ATOM 1433 O O . ALA A 1 183 ? 3.549 9.652 -15.321 1.00 98.56 183 ALA A O 1
ATOM 1434 N N . THR A 1 184 ? 1.500 8.887 -15.838 1.00 98.56 184 THR A N 1
ATOM 1435 C CA . THR A 1 184 ? 0.837 10.185 -16.053 1.00 98.56 184 THR A CA 1
ATOM 1436 C C . THR A 1 184 ? -0.130 10.541 -14.928 1.00 98.56 184 THR A C 1
ATOM 1438 O O . THR A 1 184 ? -0.559 11.685 -14.816 1.00 98.56 184 THR A O 1
ATOM 1441 N N . SER A 1 185 ? -0.462 9.578 -14.071 1.00 98.56 185 SER A N 1
ATOM 1442 C CA . SER A 1 185 ? -1.248 9.788 -12.857 1.00 98.56 185 SER A CA 1
ATOM 1443 C C . SER A 1 185 ? -0.747 8.875 -11.743 1.00 98.56 185 SER A C 1
ATOM 1445 O O . SER A 1 185 ? -0.050 7.888 -11.993 1.00 98.56 185 SER A O 1
ATOM 1447 N N . ILE A 1 186 ? -1.099 9.211 -10.507 1.00 98.56 186 ILE A N 1
ATOM 1448 C CA . ILE A 1 186 ? -0.769 8.443 -9.309 1.00 98.56 186 ILE A CA 1
ATOM 1449 C C . ILE A 1 186 ? -2.058 8.138 -8.570 1.00 98.56 186 ILE A C 1
ATOM 1451 O O . ILE A 1 186 ? -2.916 9.006 -8.419 1.00 98.56 186 ILE A O 1
ATOM 1455 N N . GLN A 1 187 ? -2.183 6.918 -8.067 1.00 98.56 187 GLN A N 1
ATOM 1456 C CA . GLN A 1 187 ? -3.236 6.545 -7.140 1.00 98.56 187 GLN A CA 1
ATOM 1457 C C . GLN A 1 187 ? -2.610 6.004 -5.857 1.00 98.56 187 GLN A C 1
ATOM 1459 O O . GLN A 1 187 ? -1.902 4.996 -5.864 1.00 98.56 187 GLN A O 1
ATOM 1464 N N . VAL A 1 188 ? -2.881 6.699 -4.754 1.00 98.69 188 VAL A N 1
ATOM 1465 C CA . VAL A 1 188 ? -2.466 6.297 -3.409 1.00 98.69 188 VAL A CA 1
ATOM 1466 C C . VAL A 1 188 ? -3.582 5.459 -2.801 1.00 98.69 188 VAL A C 1
ATOM 1468 O O . VAL A 1 188 ? -4.732 5.900 -2.798 1.00 98.69 188 VAL A O 1
ATOM 1471 N N . CYS A 1 189 ? -3.248 4.277 -2.283 1.00 98.50 189 CYS A N 1
ATOM 1472 C CA . CYS A 1 189 ? -4.190 3.354 -1.652 1.00 98.50 189 CYS A CA 1
ATOM 1473 C C . CYS A 1 189 ? -3.716 2.958 -0.251 1.00 98.50 189 CYS A C 1
ATOM 1475 O O . CYS A 1 189 ? -2.646 2.363 -0.110 1.00 98.50 189 CYS A O 1
ATOM 1477 N N . ILE A 1 190 ? -4.540 3.219 0.763 1.00 98.62 190 ILE A N 1
ATOM 1478 C CA . ILE A 1 190 ? -4.291 2.839 2.156 1.00 98.62 190 ILE A CA 1
ATOM 1479 C C . ILE A 1 190 ? -5.367 1.846 2.597 1.00 98.62 190 ILE A C 1
ATOM 1481 O O . ILE A 1 190 ? -6.560 2.143 2.561 1.00 98.62 190 ILE A O 1
ATOM 1485 N N . GLY A 1 191 ? -4.949 0.649 2.987 1.00 98.06 191 GLY A N 1
ATOM 1486 C CA . GLY A 1 191 ? -5.814 -0.387 3.527 1.00 98.06 191 GLY A CA 1
ATOM 1487 C C . GLY A 1 191 ? -6.096 -0.124 4.998 1.00 98.06 191 GLY A C 1
ATOM 1488 O O . GLY A 1 191 ? -5.173 0.110 5.776 1.00 98.06 191 GLY A O 1
ATOM 1489 N N . VAL A 1 192 ? -7.362 -0.211 5.387 1.00 97.75 192 VAL A N 1
ATOM 1490 C CA . VAL A 1 192 ? -7.805 -0.105 6.779 1.00 97.75 192 VAL A CA 1
ATOM 1491 C C . VAL A 1 192 ? -8.783 -1.222 7.121 1.00 97.75 192 VAL A C 1
ATOM 1493 O O . VAL A 1 192 ? -9.496 -1.723 6.250 1.00 97.75 192 VAL A O 1
ATOM 1496 N N . CYS A 1 193 ? -8.854 -1.605 8.390 1.00 95.88 193 CYS A N 1
ATOM 1497 C CA . CYS A 1 193 ? -9.853 -2.539 8.902 1.00 95.88 193 CYS A CA 1
ATOM 1498 C C . CYS A 1 193 ? -10.338 -2.094 10.285 1.00 95.88 193 CYS A C 1
ATOM 1500 O O . CYS A 1 193 ? -9.526 -1.695 11.114 1.00 95.88 193 CYS A O 1
ATOM 1502 N N . SER A 1 194 ? -11.644 -2.202 10.546 1.00 95.12 194 SER A N 1
ATOM 1503 C CA . SER A 1 194 ? -12.183 -2.064 11.908 1.00 95.12 194 SER A CA 1
ATOM 1504 C C . SER A 1 194 ? -11.726 -3.249 12.767 1.00 95.12 194 SER A C 1
ATOM 1506 O O . SER A 1 194 ? -11.780 -4.404 12.327 1.00 95.12 194 SER A O 1
ATOM 1508 N N . LEU A 1 195 ? -11.232 -2.946 13.965 1.00 95.44 195 LEU A N 1
ATOM 1509 C CA . LEU A 1 195 ? -10.720 -3.888 14.955 1.00 95.44 195 LEU A CA 1
ATOM 1510 C C . LEU A 1 195 ? -11.822 -4.195 15.971 1.00 95.44 195 LEU A C 1
ATOM 1512 O O . LEU A 1 195 ? -11.842 -3.679 17.084 1.00 95.44 195 LEU A O 1
ATOM 1516 N N . GLY A 1 196 ? -12.765 -5.036 15.548 1.00 91.75 196 GLY A N 1
ATOM 1517 C CA . GLY A 1 196 ? -13.822 -5.542 16.416 1.00 91.75 196 GLY A CA 1
ATOM 1518 C C . GLY A 1 196 ? -13.311 -6.518 17.481 1.00 91.75 196 GLY A C 1
ATOM 1519 O O . GLY A 1 196 ? -12.146 -6.914 17.505 1.00 91.75 196 GLY A O 1
ATOM 1520 N N . SER A 1 197 ? -14.223 -6.977 18.339 1.00 92.31 197 SER A N 1
ATOM 1521 C CA . SER A 1 197 ? -13.927 -7.928 19.422 1.00 92.31 197 SER A CA 1
ATOM 1522 C C . SER A 1 197 ? -13.431 -9.303 18.952 1.00 92.31 197 SER A C 1
ATOM 1524 O O . SER A 1 197 ? -12.902 -10.073 19.753 1.00 92.31 197 SER A O 1
ATOM 1526 N N . ASP A 1 198 ? -13.590 -9.623 17.666 1.00 94.31 198 ASP A N 1
ATOM 1527 C CA . ASP A 1 198 ? -13.121 -10.858 17.040 1.00 94.31 198 ASP A CA 1
ATOM 1528 C C . ASP A 1 198 ? -11.669 -10.787 16.538 1.00 94.31 198 ASP A C 1
ATOM 1530 O O . ASP A 1 198 ? -11.139 -11.792 16.060 1.00 94.31 198 ASP A O 1
ATOM 1534 N N . ILE A 1 199 ? -11.011 -9.631 16.669 1.00 96.50 199 ILE A N 1
ATOM 1535 C CA . ILE A 1 199 ? -9.624 -9.413 16.256 1.00 96.50 199 ILE A CA 1
ATOM 1536 C C . ILE A 1 199 ? -8.760 -9.162 17.490 1.00 96.50 199 ILE A C 1
ATOM 1538 O O . ILE A 1 199 ? -9.011 -8.270 18.296 1.00 96.50 199 ILE A O 1
ATOM 1542 N N . LYS A 1 200 ? -7.687 -9.940 17.621 1.00 97.44 200 LYS A N 1
ATOM 1543 C CA . LYS A 1 200 ? -6.631 -9.720 18.610 1.00 97.44 200 LYS A CA 1
ATOM 1544 C C . LYS A 1 200 ? -5.474 -8.975 17.961 1.00 97.44 200 LYS A C 1
ATOM 1546 O O . LYS A 1 200 ? -5.090 -9.287 16.833 1.00 97.44 200 LYS A O 1
ATOM 1551 N N . ILE A 1 201 ? -4.897 -8.035 18.700 1.00 97.12 201 ILE A N 1
ATOM 1552 C CA . ILE A 1 201 ? -3.686 -7.310 18.313 1.00 97.12 201 ILE A CA 1
ATOM 1553 C C . ILE A 1 201 ? -2.525 -7.712 19.222 1.00 97.12 201 ILE A C 1
ATOM 1555 O O . ILE A 1 201 ? -2.682 -7.830 20.437 1.00 97.12 201 ILE A O 1
ATOM 1559 N N . TYR A 1 202 ? -1.356 -7.931 18.629 1.00 97.12 202 TYR A N 1
ATOM 1560 C CA . TYR A 1 202 ? -0.133 -8.307 19.333 1.00 97.12 202 TYR A CA 1
ATOM 1561 C C . TYR A 1 202 ? 0.996 -7.361 18.929 1.00 97.12 202 TYR A C 1
ATOM 1563 O O . TYR A 1 202 ? 1.243 -7.231 17.730 1.00 97.12 202 TYR A O 1
ATOM 1571 N N . PRO A 1 203 ? 1.703 -6.716 19.870 1.00 96.69 203 PRO A N 1
ATOM 1572 C CA . PRO A 1 203 ? 2.857 -5.896 19.521 1.00 96.69 203 PRO A CA 1
ATOM 1573 C C . PRO A 1 203 ? 3.930 -6.766 18.860 1.00 96.69 203 PRO A C 1
ATOM 1575 O O . PRO A 1 203 ? 4.200 -7.884 19.305 1.00 96.69 203 PRO A O 1
ATOM 1578 N N . VAL A 1 204 ? 4.536 -6.266 17.785 1.00 94.94 204 VAL A N 1
ATOM 1579 C CA . VAL A 1 204 ? 5.494 -7.049 16.986 1.00 94.94 204 VAL A CA 1
ATOM 1580 C C . VAL A 1 204 ? 6.868 -7.121 17.646 1.00 94.94 204 VAL A C 1
ATOM 1582 O O . VAL A 1 204 ? 7.571 -8.122 17.521 1.00 94.94 204 VAL A O 1
ATOM 1585 N N . SER A 1 205 ? 7.264 -6.064 18.351 1.00 91.38 205 SER A N 1
ATOM 1586 C CA . SER A 1 205 ? 8.544 -5.979 19.050 1.00 91.38 205 SER A CA 1
ATOM 1587 C C . SER A 1 205 ? 8.452 -4.986 20.202 1.00 91.38 205 SER A C 1
ATOM 1589 O O . SER A 1 205 ? 7.632 -4.075 20.189 1.00 91.38 205 SER A O 1
ATOM 1591 N N . ARG A 1 206 ? 9.349 -5.115 21.185 1.00 90.31 206 ARG A N 1
ATOM 1592 C CA . ARG A 1 206 ? 9.524 -4.092 22.229 1.00 90.31 206 ARG A CA 1
ATOM 1593 C C . ARG A 1 206 ? 10.062 -2.772 21.672 1.00 90.31 206 ARG A C 1
ATOM 1595 O O . ARG A 1 206 ? 9.819 -1.734 22.271 1.00 90.31 206 ARG A O 1
ATOM 1602 N N . VAL A 1 207 ? 10.794 -2.825 20.556 1.00 91.25 207 VAL A N 1
ATOM 1603 C CA . VAL A 1 207 ? 11.378 -1.644 19.893 1.00 91.25 207 VAL A CA 1
ATOM 1604 C C . VAL A 1 207 ? 10.324 -0.870 19.093 1.00 91.25 207 VAL A C 1
ATOM 1606 O O . VAL A 1 207 ? 10.405 0.348 19.007 1.00 91.25 207 VAL A O 1
ATOM 1609 N N . TYR A 1 208 ? 9.320 -1.570 18.557 1.00 91.38 208 TYR A N 1
ATOM 1610 C CA . TYR A 1 208 ? 8.230 -1.009 17.753 1.00 91.38 208 TYR A CA 1
ATOM 1611 C C . TYR A 1 208 ? 6.903 -1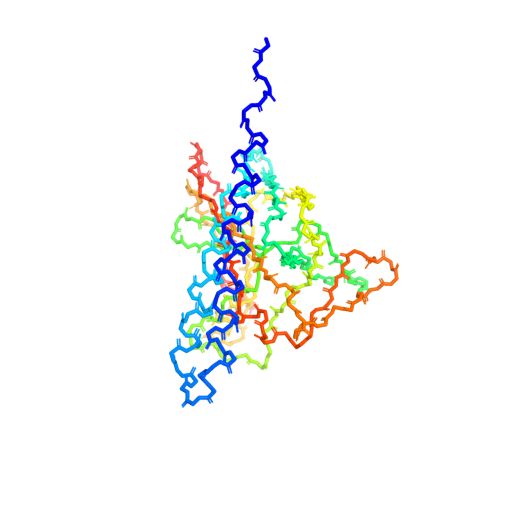.234 18.481 1.00 91.38 208 TYR A C 1
ATOM 1613 O O . TYR A 1 208 ? 6.156 -2.166 18.175 1.00 91.38 208 TYR A O 1
ATOM 1621 N N . ASN A 1 209 ? 6.664 -0.440 19.522 1.00 93.25 209 ASN A N 1
ATOM 1622 C CA . ASN A 1 209 ? 5.518 -0.607 20.420 1.00 93.25 209 ASN A CA 1
ATOM 1623 C C . ASN A 1 209 ? 4.177 -0.156 19.810 1.00 93.25 209 ASN A C 1
ATOM 1625 O O . ASN A 1 209 ? 3.125 -0.453 20.372 1.00 93.25 209 ASN A O 1
ATOM 1629 N N . ASP A 1 210 ? 4.224 0.538 18.679 1.00 95.50 210 ASP A N 1
ATOM 1630 C CA . ASP A 1 210 ? 3.105 1.075 17.908 1.00 95.50 210 ASP A CA 1
ATOM 1631 C C . ASP A 1 210 ? 2.756 0.229 16.670 1.00 95.50 210 ASP A C 1
ATOM 1633 O O . ASP A 1 210 ? 1.794 0.532 15.961 1.00 95.50 210 ASP A O 1
ATOM 1637 N N . ILE A 1 211 ? 3.508 -0.851 16.429 1.00 97.56 211 ILE A N 1
ATOM 1638 C CA . ILE A 1 211 ? 3.296 -1.776 15.316 1.00 97.56 211 ILE A CA 1
ATOM 1639 C C . ILE A 1 211 ? 2.717 -3.085 15.840 1.00 97.56 211 ILE A C 1
ATOM 1641 O O . ILE A 1 211 ? 3.313 -3.775 16.676 1.00 97.56 211 ILE A O 1
ATOM 1645 N N . PHE A 1 212 ? 1.569 -3.470 15.286 1.00 98.31 212 PHE A N 1
ATOM 1646 C CA . PHE A 1 212 ? 0.805 -4.622 15.741 1.00 98.31 212 PHE A CA 1
ATOM 1647 C C . PHE A 1 212 ? 0.605 -5.663 14.641 1.00 98.31 212 PHE A C 1
ATOM 1649 O O . PHE A 1 212 ? 0.344 -5.362 13.477 1.00 98.31 212 PHE A O 1
ATOM 1656 N N . ARG A 1 213 ? 0.673 -6.931 15.038 1.00 97.50 213 ARG A N 1
ATOM 1657 C CA . ARG A 1 213 ? 0.168 -8.070 14.276 1.00 97.50 213 ARG A CA 1
ATOM 1658 C C . ARG A 1 213 ? -1.294 -8.300 14.640 1.00 97.50 213 ARG A C 1
ATOM 1660 O O . ARG A 1 213 ? -1.636 -8.340 15.818 1.00 97.50 213 ARG A O 1
ATOM 1667 N N . ILE A 1 214 ? -2.124 -8.527 13.630 1.00 97.19 214 ILE A N 1
ATOM 1668 C CA . ILE A 1 214 ? -3.532 -8.908 13.784 1.00 97.19 214 ILE A CA 1
ATOM 1669 C C . ILE A 1 214 ? -3.710 -10.434 13.773 1.00 97.19 214 ILE A C 1
ATOM 1671 O O . ILE A 1 214 ? -3.011 -11.143 13.045 1.00 97.19 214 ILE A O 1
ATOM 1675 N N . TRP A 1 215 ? -4.661 -10.948 14.554 1.00 96.56 215 TRP A N 1
ATOM 1676 C CA . TRP A 1 215 ? -5.042 -12.363 14.548 1.00 96.56 215 TRP A CA 1
ATOM 1677 C C . TRP A 1 215 ? -6.540 -12.562 14.839 1.00 96.56 215 TRP A C 1
ATOM 1679 O O . TRP A 1 215 ? -7.041 -11.978 15.800 1.00 96.56 215 TRP A O 1
ATOM 1689 N N . PRO A 1 216 ? -7.242 -13.444 14.109 1.00 95.81 216 PRO A N 1
ATOM 1690 C CA . PRO A 1 216 ? -6.779 -14.138 12.908 1.00 95.81 216 PRO A CA 1
ATOM 1691 C C . PRO A 1 216 ? -6.662 -13.166 11.715 1.00 95.81 216 PRO A C 1
ATOM 1693 O O . PRO A 1 216 ? -7.523 -12.302 11.545 1.00 95.81 216 PRO A O 1
ATOM 1696 N N . PRO A 1 217 ? -5.636 -13.295 10.852 1.00 93.50 217 PRO A N 1
ATOM 1697 C CA . PRO A 1 217 ? -5.419 -12.350 9.754 1.00 93.50 217 PRO A CA 1
ATOM 1698 C C . PRO A 1 217 ? -6.545 -12.387 8.710 1.00 93.50 217 PRO A C 1
ATOM 1700 O O . PRO A 1 217 ? -6.899 -11.347 8.162 1.00 93.50 217 PRO A O 1
ATOM 1703 N N . GLY A 1 218 ? -7.156 -13.560 8.485 1.00 93.62 218 GLY A N 1
ATOM 1704 C CA . GLY A 1 218 ? -8.240 -13.763 7.513 1.00 93.62 218 GLY A CA 1
ATOM 1705 C C . GLY A 1 218 ? -9.407 -12.788 7.671 1.00 93.62 218 GLY A C 1
ATOM 1706 O O . GLY A 1 218 ? -9.907 -12.257 6.686 1.00 93.62 218 GLY A O 1
ATOM 1707 N N . VAL A 1 219 ? -9.769 -12.459 8.914 1.00 93.12 219 VAL A N 1
ATOM 1708 C CA . VAL A 1 219 ? -10.885 -11.549 9.193 1.00 93.12 219 VAL A CA 1
ATOM 1709 C C . VAL A 1 219 ? -10.622 -10.157 8.623 1.00 93.12 219 VAL A C 1
ATOM 1711 O O . VAL A 1 219 ? -11.501 -9.588 7.977 1.00 93.12 219 VAL A O 1
ATOM 1714 N N . CYS A 1 220 ? -9.421 -9.610 8.814 1.00 93.94 220 CYS A N 1
ATOM 1715 C CA . CYS A 1 220 ? -9.100 -8.296 8.268 1.00 93.94 220 CYS A CA 1
ATOM 1716 C C . CYS A 1 220 ? -8.769 -8.343 6.776 1.00 93.94 220 CYS A C 1
ATOM 1718 O O . CYS A 1 220 ? -9.011 -7.357 6.090 1.00 93.94 220 CYS A O 1
ATOM 1720 N N . ILE A 1 221 ? -8.257 -9.467 6.262 1.00 94.31 221 ILE A N 1
ATOM 1721 C CA . ILE A 1 221 ? -8.088 -9.672 4.815 1.00 94.31 221 ILE A CA 1
ATOM 1722 C C . ILE A 1 221 ? -9.439 -9.509 4.106 1.00 94.31 221 ILE A C 1
ATOM 1724 O O . ILE A 1 221 ? -9.526 -8.782 3.118 1.00 94.31 221 ILE A O 1
ATOM 1728 N N . ASP A 1 222 ? -10.492 -10.130 4.639 1.00 92.19 222 ASP A N 1
ATOM 1729 C CA . ASP A 1 222 ? -11.828 -10.108 4.034 1.00 92.19 222 ASP A CA 1
ATOM 1730 C C . ASP A 1 222 ? -12.574 -8.788 4.268 1.00 92.19 222 ASP A C 1
ATOM 1732 O O . ASP A 1 222 ? -13.438 -8.402 3.477 1.00 92.19 222 ASP A O 1
ATOM 1736 N N . ARG A 1 223 ? -12.270 -8.096 5.373 1.00 92.38 223 ARG A N 1
ATOM 1737 C CA . ARG A 1 223 ? -12.947 -6.855 5.789 1.00 92.38 223 ARG A CA 1
ATOM 1738 C C . ARG A 1 223 ? -12.200 -5.577 5.421 1.00 92.38 223 ARG A C 1
ATOM 1740 O O . ARG A 1 223 ? -12.740 -4.499 5.668 1.00 92.38 223 ARG A O 1
ATOM 1747 N N . GLN A 1 224 ? -10.993 -5.675 4.863 1.00 95.06 224 GLN A N 1
ATOM 1748 C CA . GLN A 1 224 ? -10.200 -4.509 4.495 1.00 95.06 224 GLN A CA 1
ATOM 1749 C C . GLN A 1 224 ? -11.002 -3.581 3.576 1.00 95.06 224 GLN A C 1
ATOM 1751 O O . GLN A 1 224 ? -11.551 -3.998 2.556 1.00 95.06 224 GLN A O 1
ATOM 1756 N N . VAL A 1 225 ? -10.993 -2.296 3.907 1.00 95.31 225 VAL A N 1
ATOM 1757 C CA . VAL A 1 225 ? -11.434 -1.216 3.027 1.00 95.31 225 VAL A CA 1
ATOM 1758 C C . VAL A 1 225 ? -10.209 -0.471 2.531 1.00 95.31 225 VAL A C 1
ATOM 1760 O O . VAL A 1 225 ? -9.271 -0.228 3.284 1.00 95.31 225 VAL A O 1
ATOM 1763 N N . VAL A 1 226 ? -10.214 -0.118 1.250 1.00 96.88 226 VAL A N 1
ATOM 1764 C CA . VAL A 1 226 ? -9.118 0.620 0.626 1.00 96.88 226 VAL A CA 1
ATOM 1765 C C . VAL A 1 226 ? -9.539 2.071 0.464 1.00 96.88 226 VAL A C 1
ATOM 1767 O O . VAL A 1 226 ? -10.385 2.394 -0.368 1.00 96.88 226 VAL A O 1
ATOM 1770 N N . LEU A 1 227 ? -8.933 2.944 1.257 1.00 97.06 227 LEU A N 1
ATOM 1771 C CA . LEU A 1 227 ? -9.035 4.387 1.092 1.00 97.06 227 LEU A CA 1
ATOM 1772 C C . LEU A 1 227 ? -8.144 4.777 -0.083 1.00 97.06 227 LEU A C 1
ATOM 1774 O O . LEU A 1 227 ? -6.977 4.380 -0.118 1.00 97.06 227 LEU A O 1
ATOM 1778 N N . SER A 1 228 ? -8.663 5.524 -1.057 1.00 97.38 228 SER A N 1
ATOM 1779 C CA . SER A 1 228 ? -7.849 5.908 -2.210 1.00 97.38 228 SER A CA 1
ATOM 1780 C C . SER A 1 228 ? -8.089 7.329 -2.698 1.00 97.38 228 SER A C 1
ATOM 1782 O O . SER A 1 228 ? -9.190 7.872 -2.603 1.00 97.38 228 SER A O 1
ATOM 1784 N N . LYS A 1 229 ? -7.022 7.940 -3.219 1.00 98.12 229 LYS A N 1
ATOM 1785 C CA . LYS A 1 229 ? -7.056 9.225 -3.925 1.00 98.12 229 LYS A CA 1
ATOM 1786 C C . LYS A 1 229 ? -6.199 9.123 -5.177 1.00 98.12 229 LYS A C 1
ATOM 1788 O O . LYS A 1 229 ? -5.093 8.583 -5.135 1.00 98.12 229 LYS A O 1
ATOM 1793 N N . LYS A 1 230 ? -6.732 9.642 -6.280 1.00 98.19 230 LYS A N 1
ATOM 1794 C CA . LYS A 1 230 ? -6.043 9.731 -7.565 1.00 98.19 230 LYS A CA 1
ATOM 1795 C C . LYS A 1 230 ? -5.651 11.180 -7.836 1.00 98.19 230 LYS A C 1
ATOM 1797 O O . LYS A 1 230 ? -6.433 12.087 -7.560 1.00 98.19 230 LYS A O 1
ATOM 1802 N N . PHE A 1 231 ? -4.460 11.362 -8.386 1.00 98.38 231 PHE A N 1
ATOM 1803 C CA . PHE A 1 231 ? -3.875 12.645 -8.743 1.00 98.38 231 PHE A CA 1
ATOM 1804 C C . PHE A 1 231 ? -3.317 12.548 -10.159 1.00 98.38 231 PHE A C 1
ATOM 1806 O O . PHE A 1 231 ? -2.574 11.613 -10.465 1.00 98.38 231 PHE A O 1
ATOM 1813 N N . ASP A 1 232 ? -3.660 13.502 -11.015 1.00 98.31 232 ASP A N 1
ATOM 1814 C CA . ASP A 1 232 ? -3.015 13.636 -12.318 1.00 98.31 232 ASP A CA 1
ATOM 1815 C C . ASP A 1 232 ? -1.669 14.343 -12.154 1.00 98.31 232 ASP A C 1
ATOM 1817 O O . ASP A 1 232 ? -1.503 15.195 -11.276 1.00 98.31 232 ASP A O 1
ATOM 1821 N N . LEU A 1 233 ? -0.687 13.961 -12.970 1.00 97.25 233 LEU A N 1
ATOM 1822 C CA . LEU A 1 233 ? 0.648 14.537 -12.905 1.00 97.25 233 LEU A CA 1
ATOM 1823 C C . LEU A 1 233 ? 0.819 15.647 -13.927 1.00 97.25 233 LEU A C 1
ATOM 1825 O O . LEU A 1 233 ? 0.530 15.464 -15.106 1.00 97.25 233 LEU A O 1
ATOM 1829 N N . GLU A 1 234 ? 1.388 16.768 -13.486 1.00 96.94 234 GLU A N 1
ATOM 1830 C CA . GLU A 1 234 ? 1.764 17.869 -14.381 1.00 96.94 234 GLU A CA 1
ATOM 1831 C C . GLU A 1 234 ? 2.796 17.428 -15.425 1.00 96.94 234 GLU A C 1
ATOM 1833 O O . GLU A 1 234 ? 2.788 17.891 -16.565 1.00 96.94 234 GLU A O 1
ATOM 1838 N N . LYS A 1 235 ? 3.702 16.528 -15.029 1.00 96.69 235 LYS A N 1
ATOM 1839 C CA . LYS A 1 235 ? 4.710 15.920 -15.895 1.00 96.69 235 LYS A CA 1
ATOM 1840 C C . LYS A 1 235 ? 4.756 14.419 -15.643 1.00 96.69 235 LYS A C 1
ATOM 1842 O O . LYS A 1 235 ? 4.740 14.014 -14.478 1.00 96.69 235 LYS A O 1
ATOM 1847 N N . PRO A 1 236 ? 4.863 13.592 -16.695 1.00 98.06 236 PRO A N 1
ATOM 1848 C CA . PRO A 1 236 ? 5.027 12.165 -16.504 1.00 98.06 236 PRO A CA 1
ATOM 1849 C C . PRO A 1 236 ? 6.306 11.849 -15.720 1.00 98.06 236 PRO A C 1
ATOM 1851 O O . PRO A 1 236 ? 7.344 12.475 -15.944 1.00 98.06 236 PRO A O 1
ATOM 1854 N N . ILE A 1 237 ? 6.242 10.858 -14.834 1.00 98.12 237 ILE A N 1
ATOM 1855 C CA . ILE A 1 237 ? 7.396 10.394 -14.051 1.00 98.12 237 ILE A CA 1
ATOM 1856 C C . ILE A 1 237 ? 7.906 9.059 -14.586 1.00 98.12 237 ILE A C 1
ATOM 1858 O O . ILE A 1 237 ? 7.122 8.205 -15.009 1.00 98.12 237 ILE A O 1
ATOM 1862 N N . LEU A 1 238 ? 9.229 8.885 -14.557 1.00 98.44 238 LEU A N 1
ATOM 1863 C CA . LEU A 1 238 ? 9.879 7.649 -14.975 1.00 98.44 238 LEU A CA 1
ATOM 1864 C C . LEU A 1 238 ? 9.644 6.550 -13.934 1.00 98.44 238 LEU A C 1
ATOM 1866 O O . LEU A 1 238 ? 9.919 6.734 -12.745 1.00 98.44 238 LEU A O 1
ATOM 1870 N N . VAL A 1 239 ? 9.181 5.400 -14.410 1.00 98.50 239 VAL A N 1
ATOM 1871 C CA . VAL A 1 239 ? 8.934 4.186 -13.632 1.00 98.50 239 VAL A CA 1
ATOM 1872 C C . VAL A 1 239 ? 9.755 3.048 -14.235 1.00 98.50 239 VAL A C 1
ATOM 1874 O O . VAL A 1 239 ? 9.848 2.926 -15.455 1.00 98.50 239 VAL A O 1
ATOM 1877 N N . LEU A 1 240 ? 10.359 2.226 -13.385 1.00 98.50 240 LEU A N 1
ATOM 1878 C CA . LEU A 1 240 ? 11.019 0.980 -13.751 1.00 98.50 240 LEU A CA 1
ATOM 1879 C C . LEU A 1 240 ? 10.084 -0.177 -13.391 1.00 98.50 240 LEU A C 1
ATOM 1881 O O . LEU A 1 240 ? 9.940 -0.522 -12.216 1.00 98.50 240 LEU A O 1
ATOM 1885 N N . ASP A 1 241 ? 9.417 -0.731 -14.397 1.00 98.19 241 ASP A N 1
ATOM 1886 C CA . ASP A 1 241 ? 8.545 -1.896 -14.267 1.00 98.19 241 ASP A CA 1
ATOM 1887 C C . ASP A 1 241 ? 9.347 -3.197 -14.386 1.00 98.19 241 ASP A C 1
ATOM 1889 O O . ASP A 1 241 ? 10.497 -3.205 -14.838 1.00 98.19 241 ASP A O 1
ATOM 1893 N N . TYR A 1 242 ? 8.752 -4.301 -13.940 1.00 97.56 242 TYR A N 1
ATOM 1894 C CA . TYR A 1 242 ? 9.388 -5.609 -14.017 1.00 97.56 242 TYR A CA 1
ATOM 1895 C C . TYR A 1 242 ? 9.645 -6.025 -15.466 1.00 97.56 242 TYR A C 1
ATOM 1897 O O . TYR A 1 242 ? 8.730 -6.015 -16.283 1.00 97.56 242 TYR A O 1
ATOM 1905 N N . GLY A 1 243 ? 10.881 -6.441 -15.729 1.00 95.69 243 GLY A N 1
ATOM 1906 C CA . GLY A 1 243 ? 11.304 -7.153 -16.927 1.00 95.69 243 GLY A CA 1
ATOM 1907 C C . GLY A 1 243 ? 12.074 -8.417 -16.552 1.00 95.69 243 GLY A C 1
ATOM 1908 O O . GLY A 1 243 ? 12.440 -8.625 -15.389 1.00 95.69 243 GLY A O 1
ATOM 1909 N N . GLU A 1 244 ? 12.308 -9.264 -17.546 1.00 94.81 244 GLU A N 1
ATOM 1910 C CA . GLU A 1 244 ? 13.106 -10.481 -17.410 1.00 94.81 244 GLU A CA 1
ATOM 1911 C C . GLU A 1 244 ? 14.570 -10.193 -17.748 1.00 94.81 244 GLU A C 1
ATOM 1913 O O . GLU A 1 244 ? 14.879 -9.642 -18.804 1.00 94.81 244 GLU A O 1
ATOM 1918 N N . PHE A 1 245 ? 15.475 -10.597 -16.863 1.00 92.75 245 PHE A N 1
ATOM 1919 C CA . PHE A 1 245 ? 16.913 -10.579 -17.084 1.00 92.75 245 PHE A CA 1
ATOM 1920 C C . PHE A 1 245 ? 17.418 -12.022 -17.161 1.00 92.75 245 PHE A C 1
ATOM 1922 O O . PHE A 1 245 ? 17.215 -12.818 -16.240 1.00 92.75 245 PHE A O 1
ATOM 1929 N N . LYS A 1 246 ? 18.045 -12.376 -18.284 1.00 89.00 246 LYS A N 1
ATOM 1930 C CA . LYS A 1 246 ? 18.699 -13.673 -18.476 1.00 89.00 246 LYS A CA 1
ATOM 1931 C C . LYS A 1 246 ? 20.200 -13.453 -18.359 1.00 89.00 246 LYS A C 1
ATOM 1933 O O . LYS A 1 246 ? 20.747 -12.620 -19.075 1.00 89.00 246 LYS A O 1
ATOM 1938 N N . VAL A 1 247 ? 20.833 -14.171 -17.437 1.00 80.12 247 VAL A N 1
ATOM 1939 C CA . VAL A 1 247 ? 22.293 -14.230 -17.364 1.00 80.12 247 VAL A CA 1
ATOM 1940 C C . VAL A 1 247 ? 22.735 -15.185 -18.469 1.00 80.12 247 VAL A C 1
ATOM 1942 O O . VAL A 1 247 ? 22.392 -16.366 -18.415 1.00 80.12 247 VAL A O 1
ATOM 1945 N N . GLU A 1 248 ? 23.386 -14.647 -19.499 1.00 76.31 248 GLU A N 1
ATOM 1946 C CA . GLU A 1 248 ? 24.057 -15.434 -20.544 1.00 76.31 248 GLU A CA 1
ATOM 1947 C C . GLU A 1 248 ? 25.361 -16.054 -20.030 1.00 76.31 248 GLU A C 1
ATOM 1949 O O . GLU A 1 248 ? 26.056 -15.393 -19.219 1.00 76.31 248 GLU A O 1
#

Sequence (248 aa):
MQKGTEKSAIRYFKETISIVVIFFAFLANVNAGSGTLMDKHIKRIRGLIMKIVEKDFECRVKIEASELKVFYTIKNRTGDDLGIFNCIATTNLDGTINYSPNNVYVDLENSILLVRKMILPIPEGLNVAERVVPFVTVVRDGEEFNEAFSVAIPVKVCNPYKRALIAAKSPGAEVVPIEKKMATSIQVCIGVCSLGSDIKIYPVSRVYNDIFRIWPPGVCIDRQVVLSKKFDLEKPILVLDYGEFKVE

Radius of gyration: 21.09 Å; chains: 1; bounding box: 60×56×43 Å